Protein AF-0000000084352612 (afdb_homodimer)

Organism: NCBI:txid482461

Radius of gyration: 21.72 Å; Cα contacts (8 Å, |Δi|>4): 562; chains: 2; bounding box: 34×69×48 Å

Foldseek 3Di:
DDKDKAQPVRDDPLRVVQVVVQLCVVVCVVVVFDDDSCPPLSNQWIKIFDDDVSHTFWIKTWHCAPRPHNHIEIDSTDGHPVCPPVCVSVVRVVVNCCCCCPVVVGFKYKYWDFPVCVVVVVVVPWDFDDDWDDDSNTTITMTMHGDDGD/DDKDKAQPVRDDPLRVVQVVVQLCVVVCVVVVFDDDSCPPLSNQWIKIFDDDVSHTFWIKTWHCAPRPHNHIEIDSTDGHPVCPPVCVSVVRVVVNVCCCCPVVVGFKYKYWDFPVCVVVVVVVPWDFDDDWDDDSNTTITMTMHGHDGD

InterPro domains:
  IPR000182 GNAT domain [PF13673] (28-143)
  IPR000182 GNAT domain [PS51186] (6-148)
  IPR016181 Acyl-CoA N-acyltransferase [SSF55729] (1-146)
  IPR039143 Glucosamine 6-phosphate N-acetyltransferase-like [PTHR13355] (42-129)

Solvent-accessible surface area (backbone atoms only — not comparable to full-atom values): 16543 Å² total; per-residue (Å²): 122,48,79,45,76,37,43,47,88,69,46,50,52,69,57,48,49,51,52,52,36,50,48,42,46,48,57,19,36,70,59,64,38,52,54,72,81,68,74,71,58,59,72,70,16,34,41,36,35,29,30,61,85,92,40,70,41,32,36,32,38,37,34,50,56,65,70,88,40,81,41,21,30,54,40,76,71,47,56,35,79,92,54,56,93,70,55,54,63,60,54,51,50,51,52,51,51,44,47,42,39,69,70,65,62,42,38,44,37,36,32,80,39,47,52,90,47,46,65,64,46,35,74,77,56,32,38,75,76,50,69,79,42,74,56,95,88,35,56,27,30,36,29,39,33,73,55,79,82,129,123,48,79,47,75,38,43,46,87,68,44,51,51,67,56,49,49,51,52,52,36,50,46,42,47,48,57,21,37,72,60,64,38,53,55,73,80,69,76,71,57,59,72,70,16,35,42,37,35,30,29,61,86,92,41,70,41,32,36,32,38,37,33,50,57,65,71,89,38,82,41,21,29,56,41,76,71,49,56,35,79,93,54,56,93,69,56,54,66,59,53,50,50,51,53,51,50,44,47,42,39,70,71,66,61,41,38,43,36,38,32,79,38,47,52,90,46,47,65,64,47,35,74,77,57,32,38,77,75,49,68,79,42,74,56,96,87,36,56,27,29,35,29,40,31,73,55,79,82,130

pLDDT: mean 95.72, std 4.01, range [70.44, 98.88]

Nearest PDB structures (foldseek):
  1xeb-assembly1_A  TM=9.582E-01  e=2.747E-15  Pseudomonas aeruginosa
  1xeb-assembly8_H  TM=9.523E-01  e=3.937E-15  Pseudomonas aeruginosa
  1xeb-assembly5_E  TM=9.414E-01  e=3.626E-14  Pseudomonas aeruginosa
  5z6n-assembly1_B  TM=9.475E-01  e=2.329E-13  Escherichia coli K-12
  8gxf-assembly2_C  TM=6.808E-01  e=4.343E-06  Pseudomonas flexibilis

Secondary structure (DSSP, 8-state):
-EEEEEEGGG--HHHHHHHHHHHIIIIIIITT-------SGGGG-EEEEEEETTEEEEEEEEE-TTSSSSSEEEEEEEE-GGGTTSSHHHHHHHHHHHIIIIIS--SEEEEEEEGGGHHHHHTTT-EE-S--EEETTEEEEEEEEE----/-EEEEEEGGG--HHHHHHHHHHHIIIIIIITT-------SGGGG-EEEEEEETTEEEEEEEEE-TTSSSSSEEEEEEEE-GGGTTSSHHHHHHHHHHHIIIIIS--SEEEEEEEGGGHHHHHTTT-EE-S--EEETTEEEEEEEEE----

Sequence (300 aa):
MDWICKSFDELDTKELYTIIQTRIDVFVVEQQCPYHELDGHDYRAVHLFCKDGKKIVAYARLLPKGTVYEQASIGRVLVHKQYRGQGLARELLQKAIFQITEQWQETTIKIQGQEYLRHFYASFGFKEISDVYLDDDIPHVDMLFTTLPKMDWICKSFDELDTKELYTIIQTRIDVFVVEQQCPYHELDGHDYRAVHLFCKDGKKIVAYARLLPKGTVYEQASIGRVLVHKQYRGQGLARELLQKAIFQITEQWQETTIKIQGQEYLRHFYASFGFKEISDVYLDDDIPHVDMLFTTLPK

Structure (mmCIF, N/CA/C/O backbone):
data_AF-0000000084352612-model_v1
#
loop_
_entity.id
_entity.type
_entity.pdbx_description
1 polymer 'ElaA protein'
#
loop_
_atom_site.group_PDB
_atom_site.id
_atom_site.type_symbol
_atom_site.label_atom_id
_atom_site.label_alt_id
_atom_site.label_comp_id
_atom_site.label_asym_id
_atom_site.label_entity_id
_atom_site.label_seq_id
_atom_site.pdbx_PDB_ins_code
_atom_site.Cartn_x
_atom_site.Cartn_y
_atom_site.Cartn_z
_atom_site.occupancy
_atom_site.B_iso_or_equiv
_atom_site.auth_seq_id
_atom_site.auth_comp_id
_atom_site.auth_asym_id
_atom_site.auth_atom_id
_atom_site.pdbx_PDB_model_num
ATOM 1 N N . MET A 1 1 ? 16.453 -6.09 -19.125 1 83.5 1 MET A N 1
ATOM 2 C CA . MET A 1 1 ? 15.5 -6.352 -18.062 1 83.5 1 MET A CA 1
ATOM 3 C C . MET A 1 1 ? 16.078 -7.34 -17.047 1 83.5 1 MET A C 1
ATOM 5 O O . MET A 1 1 ? 16.781 -8.281 -17.422 1 83.5 1 MET A O 1
ATOM 9 N N . ASP A 1 2 ? 16 -6.883 -15.789 1 92.38 2 ASP A N 1
ATOM 10 C CA . ASP A 1 2 ? 16.594 -7.676 -14.711 1 92.38 2 ASP A CA 1
ATOM 11 C C . ASP A 1 2 ? 15.508 -8.375 -13.891 1 92.38 2 ASP A C 1
ATOM 13 O O . ASP A 1 2 ? 14.547 -7.738 -13.461 1 92.38 2 ASP A O 1
ATOM 17 N N . TRP A 1 3 ? 15.688 -9.711 -13.836 1 96.69 3 TRP A N 1
ATOM 18 C CA . TRP A 1 3 ? 14.789 -10.492 -12.984 1 96.69 3 TRP A CA 1
ATOM 19 C C . TRP A 1 3 ? 15.383 -10.656 -11.586 1 96.69 3 TRP A C 1
ATOM 21 O O . TRP A 1 3 ? 16.562 -10.977 -11.438 1 96.69 3 TRP A O 1
ATOM 31 N N . ILE A 1 4 ? 14.617 -10.383 -10.648 1 98.12 4 ILE A N 1
ATOM 32 C CA . ILE A 1 4 ? 15.055 -10.453 -9.258 1 98.12 4 ILE A CA 1
ATOM 33 C C . ILE A 1 4 ? 14.086 -11.328 -8.461 1 98.12 4 ILE A C 1
ATOM 35 O O . ILE A 1 4 ? 12.875 -11.273 -8.664 1 98.12 4 ILE A O 1
ATOM 39 N N . CYS A 1 5 ? 14.492 -12.133 -7.617 1 98.12 5 CYS A N 1
ATOM 40 C CA . CYS A 1 5 ? 13.742 -13 -6.711 1 98.12 5 CYS A CA 1
ATOM 41 C C . CYS A 1 5 ? 14.273 -12.891 -5.285 1 98.12 5 CYS A C 1
ATOM 43 O O . CYS A 1 5 ? 15.406 -13.297 -5.008 1 98.12 5 CYS A O 1
ATOM 45 N N . LYS A 1 6 ? 13.5 -12.305 -4.414 1 98.5 6 LYS A N 1
ATOM 46 C CA . LYS A 1 6 ? 13.961 -12.016 -3.057 1 98.5 6 LYS A CA 1
ATOM 47 C C . LYS A 1 6 ? 12.891 -12.375 -2.027 1 98.5 6 LYS A C 1
ATOM 49 O O . LYS A 1 6 ? 11.703 -12.141 -2.252 1 98.5 6 LYS A O 1
ATOM 54 N N . SER A 1 7 ? 13.359 -12.93 -0.945 1 98.38 7 SER A N 1
ATOM 55 C CA . SER A 1 7 ? 12.477 -13 0.217 1 98.38 7 SER A CA 1
ATOM 56 C C . SER A 1 7 ? 12.211 -11.609 0.79 1 98.38 7 SER A C 1
ATOM 58 O O . SER A 1 7 ? 12.883 -10.641 0.429 1 98.38 7 SER A O 1
ATOM 60 N N . PHE A 1 8 ? 11.164 -11.461 1.632 1 98.56 8 PHE A N 1
ATOM 61 C CA . PHE A 1 8 ? 10.828 -10.18 2.238 1 98.56 8 PHE A CA 1
ATOM 62 C C . PHE A 1 8 ? 12.023 -9.594 2.969 1 98.56 8 PHE A C 1
ATOM 64 O O . PHE A 1 8 ? 12.305 -8.391 2.859 1 98.56 8 PHE A O 1
ATOM 71 N N . ASP A 1 9 ? 12.781 -10.445 3.686 1 97.5 9 ASP A N 1
ATOM 72 C CA . ASP A 1 9 ? 13.898 -9.992 4.512 1 97.5 9 ASP A CA 1
ATOM 73 C C . ASP A 1 9 ? 15.055 -9.508 3.645 1 97.5 9 ASP A C 1
ATOM 75 O O . ASP A 1 9 ? 15.945 -8.805 4.129 1 97.5 9 ASP A O 1
ATOM 79 N N . GLU A 1 10 ? 15.078 -9.922 2.441 1 98.31 10 GLU A N 1
ATOM 80 C CA . GLU A 1 10 ? 16.141 -9.531 1.526 1 98.31 10 GLU A CA 1
ATOM 81 C C . GLU A 1 10 ? 15.812 -8.219 0.826 1 98.31 10 GLU A C 1
ATOM 83 O O . GLU A 1 10 ? 16.688 -7.602 0.205 1 98.31 10 GLU A O 1
ATOM 88 N N . LEU A 1 11 ? 14.578 -7.789 0.888 1 98.25 11 LEU A N 1
ATOM 89 C CA . LEU A 1 11 ? 14.18 -6.531 0.267 1 98.25 11 LEU A CA 1
ATOM 90 C C . LEU A 1 11 ? 14.672 -5.344 1.084 1 98.25 11 LEU A C 1
ATOM 92 O O . LEU A 1 11 ? 14.695 -5.398 2.316 1 98.25 11 LEU A O 1
ATOM 96 N N . ASP A 1 12 ? 15.07 -4.328 0.443 1 97.19 12 ASP A N 1
ATOM 97 C CA . ASP A 1 12 ? 15.25 -3.057 1.138 1 97.19 12 ASP A CA 1
ATOM 98 C C . ASP A 1 12 ? 13.992 -2.195 1.033 1 97.19 12 ASP A C 1
ATOM 100 O O . ASP A 1 12 ? 13.023 -2.584 0.385 1 97.19 12 ASP A O 1
ATOM 104 N N . THR A 1 13 ? 13.906 -1.089 1.678 1 97.81 13 THR A N 1
ATOM 105 C CA . THR A 1 13 ? 12.711 -0.272 1.79 1 97.81 13 THR A CA 1
ATOM 106 C C . THR A 1 13 ? 12.312 0.294 0.43 1 97.81 13 THR A C 1
ATOM 108 O O . THR A 1 13 ? 11.117 0.408 0.123 1 97.81 13 THR A O 1
ATOM 111 N N . LYS A 1 14 ? 13.266 0.645 -0.391 1 97.38 14 LYS A N 1
ATOM 112 C CA . LYS A 1 14 ? 12.945 1.198 -1.704 1 97.38 14 LYS A CA 1
ATOM 113 C C . LYS A 1 14 ? 12.336 0.138 -2.613 1 97.38 14 LYS A C 1
ATOM 115 O O . LYS A 1 14 ? 11.375 0.415 -3.338 1 97.38 14 LYS A O 1
ATOM 120 N N . GLU A 1 15 ? 12.898 -1.082 -2.594 1 97.31 15 GLU A N 1
ATOM 121 C CA . GLU A 1 15 ? 12.328 -2.193 -3.35 1 97.31 15 GLU A CA 1
ATOM 122 C C . GLU A 1 15 ? 10.906 -2.498 -2.889 1 97.31 15 GLU A C 1
ATOM 124 O O . GLU A 1 15 ? 10 -2.652 -3.713 1 97.31 15 GLU A O 1
ATOM 129 N N . LEU A 1 16 ? 10.75 -2.545 -1.599 1 98.38 16 LEU A N 1
ATOM 130 C CA . LEU A 1 16 ? 9.438 -2.826 -1.041 1 98.38 16 LEU A CA 1
ATOM 131 C C . LEU A 1 16 ? 8.438 -1.736 -1.424 1 98.38 16 LEU A C 1
ATOM 133 O O . LEU A 1 16 ? 7.316 -2.033 -1.844 1 98.38 16 LEU A O 1
ATOM 137 N N . TYR A 1 17 ? 8.859 -0.487 -1.286 1 98.5 17 TYR A N 1
ATOM 138 C CA . TYR A 1 17 ? 8.016 0.644 -1.645 1 98.5 17 TYR A CA 1
ATOM 139 C C . TYR A 1 17 ? 7.57 0.554 -3.1 1 98.5 17 TYR A C 1
ATOM 141 O O . TYR A 1 17 ? 6.387 0.71 -3.406 1 98.5 17 TYR A O 1
ATOM 149 N N . THR A 1 18 ? 8.445 0.229 -3.988 1 97.94 18 THR A N 1
ATOM 150 C CA . THR A 1 18 ? 8.141 0.192 -5.414 1 97.94 18 THR A CA 1
ATOM 151 C C . THR A 1 18 ? 7.238 -0.992 -5.746 1 97.94 18 THR A C 1
ATOM 153 O O . THR A 1 18 ? 6.344 -0.881 -6.59 1 97.94 18 THR A O 1
ATOM 156 N N . ILE A 1 19 ? 7.488 -2.08 -5.105 1 98.38 19 ILE A N 1
ATOM 157 C CA . ILE A 1 19 ? 6.645 -3.256 -5.293 1 98.38 19 ILE A CA 1
ATOM 158 C C . ILE A 1 19 ? 5.207 -2.93 -4.898 1 98.38 19 ILE A C 1
ATOM 160 O O . ILE A 1 19 ? 4.277 -3.141 -5.684 1 98.38 19 ILE A O 1
ATOM 164 N N . ILE A 1 20 ? 5.031 -2.355 -3.73 1 98.62 20 ILE A N 1
ATOM 165 C CA . ILE A 1 20 ? 3.697 -2.053 -3.225 1 98.62 20 ILE A CA 1
ATOM 166 C C . ILE A 1 20 ? 3.049 -0.978 -4.094 1 98.62 20 ILE A C 1
ATOM 168 O O . ILE A 1 20 ? 1.858 -1.06 -4.41 1 98.62 20 ILE A O 1
ATOM 172 N N . GLN A 1 21 ? 3.852 0.001 -4.477 1 98.12 21 GLN A N 1
ATOM 173 C CA . GLN A 1 21 ? 3.365 1.057 -5.359 1 98.12 21 GLN A CA 1
ATOM 174 C C . GLN A 1 21 ? 2.822 0.477 -6.664 1 98.12 21 GLN A C 1
ATOM 176 O O . GLN A 1 21 ? 1.725 0.834 -7.098 1 98.12 21 GLN A O 1
ATOM 181 N N . THR A 1 22 ? 3.539 -0.435 -7.27 1 98.06 22 THR A N 1
ATOM 182 C CA . THR A 1 22 ? 3.145 -1.055 -8.531 1 98.06 22 THR A CA 1
ATOM 183 C C . THR A 1 22 ? 1.873 -1.879 -8.352 1 98.06 22 THR A C 1
ATOM 185 O O . THR A 1 22 ? 0.976 -1.836 -9.195 1 98.06 22 THR A O 1
ATOM 188 N N . ARG A 1 23 ? 1.786 -2.59 -7.277 1 98.25 23 ARG A N 1
ATOM 189 C CA . ARG A 1 23 ? 0.598 -3.389 -6.984 1 98.25 23 ARG A CA 1
ATOM 190 C C . ARG A 1 23 ? -0.63 -2.5 -6.816 1 98.25 23 ARG A C 1
ATOM 192 O O . ARG A 1 23 ? -1.691 -2.787 -7.375 1 98.25 23 ARG A O 1
ATOM 199 N N . ILE A 1 24 ? -0.489 -1.409 -6.082 1 97.94 24 ILE A N 1
ATOM 200 C CA . ILE A 1 24 ? -1.59 -0.472 -5.887 1 97.94 24 ILE A CA 1
ATOM 201 C C . ILE A 1 24 ? -2.02 0.109 -7.23 1 97.94 24 ILE A C 1
ATOM 203 O O . ILE A 1 24 ? -3.215 0.195 -7.523 1 97.94 24 ILE A O 1
ATOM 207 N N . ASP A 1 25 ? -1.082 0.487 -8.023 1 97.12 25 ASP A N 1
ATOM 208 C CA . ASP A 1 25 ? -1.374 1.101 -9.32 1 97.12 25 ASP A CA 1
ATOM 209 C C . ASP A 1 25 ? -2.186 0.156 -10.203 1 97.12 25 ASP A C 1
ATOM 211 O O . ASP A 1 25 ? -3.078 0.594 -10.93 1 97.12 25 ASP A O 1
ATOM 215 N N . VAL A 1 26 ? -1.957 -1.104 -10.125 1 96.25 26 VAL A N 1
ATOM 216 C CA . VAL A 1 26 ? -2.592 -2.068 -11.016 1 96.25 26 VAL A CA 1
ATOM 217 C C . VAL A 1 26 ? -3.873 -2.6 -10.375 1 96.25 26 VAL A C 1
ATOM 219 O O . VAL A 1 26 ? -4.957 -2.484 -10.953 1 96.25 26 VAL A O 1
ATOM 222 N N . PHE A 1 27 ? -3.824 -3.102 -9.148 1 95.06 27 PHE A N 1
ATOM 223 C CA . PHE A 1 27 ? -4.93 -3.855 -8.57 1 95.06 27 PHE A CA 1
ATOM 224 C C . PHE A 1 27 ? -5.961 -2.92 -7.953 1 95.06 27 PHE A C 1
ATOM 226 O O . PHE A 1 27 ? -7.148 -3.246 -7.895 1 95.06 27 PHE A O 1
ATOM 233 N N . VAL A 1 28 ? -5.508 -1.735 -7.488 1 95.81 28 VAL A N 1
ATOM 234 C CA . VAL A 1 28 ? -6.422 -0.816 -6.816 1 95.81 28 VAL A CA 1
ATOM 235 C C . VAL A 1 28 ? -6.895 0.251 -7.801 1 95.81 28 VAL A C 1
ATOM 237 O O . VAL A 1 28 ? -8.102 0.394 -8.039 1 95.81 28 VAL A O 1
ATOM 240 N N . VAL A 1 29 ? -5.953 0.92 -8.469 1 96.06 29 VAL A N 1
ATOM 241 C CA . VAL A 1 29 ? -6.297 2.1 -9.258 1 96.06 29 VAL A CA 1
ATOM 242 C C . VAL A 1 29 ? -6.812 1.674 -10.625 1 96.06 29 VAL A C 1
ATOM 244 O O . VAL A 1 29 ? -7.938 2.01 -11.008 1 96.06 29 VAL A O 1
ATOM 247 N N . GLU A 1 30 ? -6.004 0.916 -11.344 1 95 30 GLU A N 1
ATOM 248 C CA . GLU A 1 30 ? -6.398 0.493 -12.688 1 95 30 GLU A CA 1
ATOM 249 C C . GLU A 1 30 ? -7.68 -0.333 -12.656 1 95 30 GLU A C 1
ATOM 251 O O . GLU A 1 30 ? -8.547 -0.176 -13.516 1 95 30 GLU A O 1
ATOM 256 N N . GLN A 1 31 ? -7.859 -1.19 -11.656 1 91.19 31 GLN A N 1
ATOM 257 C CA . GLN A 1 31 ? -9 -2.098 -11.594 1 91.19 31 GLN A CA 1
ATOM 258 C C . GLN A 1 31 ? -10.148 -1.481 -10.789 1 91.19 31 GLN A C 1
ATOM 260 O O . GLN A 1 31 ? -11.227 -2.072 -10.688 1 91.19 31 GLN A O 1
ATOM 265 N N . GLN A 1 32 ? -9.898 -0.238 -10.227 1 92.25 32 GLN A N 1
ATOM 266 C CA . GLN A 1 32 ? -10.906 0.473 -9.453 1 92.25 32 GLN A CA 1
ATOM 267 C C . GLN A 1 32 ? -11.492 -0.419 -8.359 1 92.25 32 GLN A C 1
ATOM 269 O O . GLN A 1 32 ? -12.711 -0.532 -8.234 1 92.25 32 GLN A O 1
ATOM 274 N N . CYS A 1 33 ? -10.633 -1.039 -7.613 1 93.31 33 CYS A N 1
ATOM 275 C CA . CYS A 1 33 ? -11.016 -2.021 -6.605 1 93.31 33 CYS A CA 1
ATOM 276 C C . CYS A 1 33 ? -10.352 -1.719 -5.27 1 93.31 33 CYS A C 1
ATOM 278 O O . CYS A 1 33 ? -9.227 -2.143 -5.02 1 93.31 33 CYS A O 1
ATOM 280 N N . PRO A 1 34 ? -11.039 -0.97 -4.371 1 94.44 34 PRO A N 1
ATOM 281 C CA . PRO A 1 34 ? -10.484 -0.735 -3.037 1 94.44 34 PRO A CA 1
ATOM 282 C C . PRO A 1 34 ? -10.547 -1.974 -2.146 1 94.44 34 PRO A C 1
ATOM 284 O O . PRO A 1 34 ? -11.633 -2.412 -1.767 1 94.44 34 PRO A O 1
ATOM 287 N N . TYR A 1 35 ? -9.484 -2.58 -1.823 1 94.56 35 TYR A N 1
ATOM 288 C CA . TYR A 1 35 ? -9.398 -3.76 -0.971 1 94.56 35 TYR A CA 1
ATOM 289 C C . TYR A 1 35 ? -8.102 -3.76 -0.168 1 94.56 35 TYR A C 1
ATOM 291 O O . TYR A 1 35 ? -7.199 -2.963 -0.433 1 94.56 35 TYR A O 1
ATOM 299 N N . HIS A 1 36 ? -8.008 -4.562 0.793 1 96.56 36 HIS A N 1
ATOM 300 C CA . HIS A 1 36 ? -6.828 -4.664 1.647 1 96.56 36 HIS A CA 1
ATOM 301 C C . HIS A 1 36 ? -5.664 -5.312 0.906 1 96.56 36 HIS A C 1
ATOM 303 O O . HIS A 1 36 ? -5.363 -6.488 1.124 1 96.56 36 HIS A O 1
ATOM 309 N N . GLU A 1 37 ? -5.023 -4.5 0.139 1 97.19 37 GLU A N 1
ATOM 310 C CA . GLU A 1 37 ? -3.967 -5.004 -0.733 1 97.19 37 GLU A CA 1
ATOM 311 C C . GLU A 1 37 ? -2.84 -5.645 0.075 1 97.19 37 GLU A C 1
ATOM 313 O O . GLU A 1 37 ? -2.24 -6.629 -0.357 1 97.19 37 GLU A O 1
ATOM 318 N N . LEU A 1 38 ? -2.451 -5.055 1.196 1 98 38 LEU A N 1
ATOM 319 C CA . LEU A 1 38 ? -1.44 -5.645 2.068 1 98 38 LEU A CA 1
ATOM 320 C C . LEU A 1 38 ? -2.086 -6.535 3.121 1 98 38 LEU A C 1
ATOM 322 O O . LEU A 1 38 ? -2.551 -6.051 4.152 1 98 38 LEU A O 1
ATOM 326 N N . ASP A 1 39 ? -2.004 -7.824 2.869 1 97.12 39 ASP A N 1
ATOM 327 C CA . ASP A 1 39 ? -2.764 -8.812 3.633 1 97.12 39 ASP A CA 1
ATOM 328 C C . ASP A 1 39 ? -1.894 -9.461 4.707 1 97.12 39 ASP A C 1
ATOM 330 O O . ASP A 1 39 ? -2.348 -10.359 5.418 1 97.12 39 ASP A O 1
ATOM 334 N N . GLY A 1 40 ? -0.7 -9.109 4.812 1 97.19 40 GLY A N 1
ATOM 335 C CA . GLY A 1 40 ? 0.18 -9.633 5.844 1 97.19 40 GLY A CA 1
ATOM 336 C C . GLY A 1 40 ? 0.949 -10.859 5.402 1 97.19 40 GLY A C 1
ATOM 337 O O . GLY A 1 40 ? 1.821 -11.352 6.125 1 97.19 40 GLY A O 1
ATOM 338 N N . HIS A 1 41 ? 0.695 -11.359 4.191 1 98.06 41 HIS A N 1
ATOM 339 C CA . HIS A 1 41 ? 1.345 -12.586 3.744 1 98.06 41 HIS A CA 1
ATOM 340 C C . HIS A 1 41 ? 2.682 -12.289 3.072 1 98.06 41 HIS A C 1
ATOM 342 O O . HIS A 1 41 ? 3.475 -13.195 2.828 1 98.06 41 HIS A O 1
ATOM 348 N N . ASP A 1 42 ? 2.949 -11.031 2.834 1 98.56 42 ASP A N 1
ATOM 349 C CA . ASP A 1 42 ? 4.188 -10.648 2.156 1 98.56 42 ASP A CA 1
ATOM 350 C C . ASP A 1 42 ? 5.406 -11.062 2.977 1 98.56 42 ASP A C 1
ATOM 352 O O . ASP A 1 42 ? 6.473 -11.328 2.42 1 98.56 42 ASP A O 1
ATOM 356 N N . TYR A 1 43 ? 5.215 -11.125 4.312 1 98.19 43 TYR A N 1
ATOM 357 C CA . TYR A 1 43 ? 6.328 -11.438 5.199 1 98.19 43 TYR A CA 1
ATOM 358 C C . TYR A 1 43 ? 6.875 -12.836 4.922 1 98.19 43 TYR A C 1
ATOM 360 O O . TYR A 1 43 ? 8.062 -13.094 5.137 1 98.19 43 TYR A O 1
ATOM 368 N N . ARG A 1 44 ? 6.07 -13.734 4.449 1 98.06 44 ARG A N 1
ATOM 369 C CA . ARG A 1 44 ? 6.469 -15.117 4.223 1 98.06 44 ARG A CA 1
ATOM 370 C C . ARG A 1 44 ? 6.656 -15.398 2.738 1 98.06 44 ARG A C 1
ATOM 372 O O . ARG A 1 44 ? 7.055 -16.5 2.354 1 98.06 44 ARG A O 1
ATOM 379 N N . ALA A 1 45 ? 6.406 -14.398 1.971 1 98.62 45 ALA A N 1
ATOM 380 C CA . ALA A 1 45 ? 6.398 -14.602 0.524 1 98.62 45 ALA A CA 1
ATOM 381 C C . ALA A 1 45 ? 7.797 -14.43 -0.06 1 98.62 45 ALA A C 1
ATOM 383 O O . ALA A 1 45 ? 8.672 -13.82 0.568 1 98.62 45 ALA A O 1
ATOM 384 N N . VAL A 1 46 ? 8 -15 -1.163 1 98.75 46 VAL A N 1
ATOM 385 C CA . VAL A 1 46 ? 9.086 -14.648 -2.072 1 98.75 46 VAL A CA 1
ATOM 386 C C . VAL A 1 46 ? 8.562 -13.719 -3.166 1 98.75 46 VAL A C 1
ATOM 388 O O . VAL A 1 46 ? 7.492 -13.961 -3.736 1 98.75 46 VAL A O 1
ATOM 391 N N . HIS A 1 47 ? 9.242 -12.664 -3.41 1 98.88 47 HIS A N 1
ATOM 392 C CA . HIS A 1 47 ? 8.859 -11.641 -4.375 1 98.88 47 HIS A CA 1
ATOM 393 C C . HIS A 1 47 ? 9.688 -11.742 -5.652 1 98.88 47 HIS A C 1
ATOM 395 O O . HIS A 1 47 ? 10.906 -11.586 -5.621 1 98.88 47 HIS A O 1
ATOM 401 N N . LEU A 1 48 ? 9.023 -12.094 -6.727 1 98.88 48 LEU A N 1
ATOM 402 C CA . LEU A 1 48 ? 9.625 -12.203 -8.055 1 98.88 48 LEU A CA 1
ATOM 403 C C . LEU A 1 48 ? 9.234 -11.016 -8.922 1 98.88 48 LEU A C 1
ATOM 405 O O . LEU A 1 48 ? 8.047 -10.766 -9.141 1 98.88 48 LEU A O 1
ATOM 409 N N . PHE A 1 49 ? 10.242 -10.242 -9.367 1 98.69 49 PHE A N 1
ATOM 410 C CA . PHE A 1 49 ? 9.875 -9.07 -10.156 1 98.69 49 PHE A CA 1
ATOM 411 C C . PHE A 1 49 ? 10.953 -8.758 -11.195 1 98.69 49 PHE A C 1
ATOM 413 O O . PHE A 1 49 ? 12.086 -9.234 -11.078 1 98.69 49 PHE A O 1
ATOM 420 N N . CYS A 1 50 ? 10.516 -8.148 -12.234 1 98.31 50 CYS A N 1
ATOM 421 C CA . CYS A 1 50 ? 11.359 -7.676 -13.32 1 98.31 50 CYS A CA 1
ATOM 422 C C . CYS A 1 50 ? 11.422 -6.152 -13.344 1 98.31 50 CYS A C 1
ATOM 424 O O . CYS A 1 50 ? 10.391 -5.488 -13.219 1 98.31 50 CYS A O 1
ATOM 426 N N . LYS A 1 51 ? 12.648 -5.59 -13.484 1 97.06 51 LYS A N 1
ATOM 427 C CA . LYS A 1 51 ? 12.828 -4.141 -13.484 1 97.06 51 LYS A CA 1
ATOM 428 C C . LYS A 1 51 ? 13.312 -3.645 -14.836 1 97.06 51 LYS A C 1
ATOM 430 O O . LYS A 1 51 ? 14.078 -4.332 -15.516 1 97.06 51 LYS A O 1
ATOM 435 N N . ASP A 1 52 ? 12.797 -2.605 -15.227 1 95.44 52 ASP A N 1
ATOM 436 C CA . ASP A 1 52 ? 13.359 -1.753 -16.266 1 95.44 52 ASP A CA 1
ATOM 437 C C . ASP A 1 52 ? 13.805 -0.407 -15.695 1 95.44 52 ASP A C 1
ATOM 439 O O . ASP A 1 52 ? 12.992 0.515 -15.57 1 95.44 52 ASP A O 1
ATOM 443 N N . GLY A 1 53 ? 15.133 -0.275 -15.367 1 91.19 53 GLY A N 1
ATOM 444 C CA . GLY A 1 53 ? 15.586 0.848 -14.562 1 91.19 53 GLY A CA 1
ATOM 445 C C . GLY A 1 53 ? 15.047 0.821 -13.141 1 91.19 53 GLY A C 1
ATOM 446 O O . GLY A 1 53 ? 15.258 -0.148 -12.414 1 91.19 53 GLY A O 1
ATOM 447 N N . LYS A 1 54 ? 14.359 1.87 -12.758 1 88.19 54 LYS A N 1
ATOM 448 C CA . LYS A 1 54 ? 13.82 1.968 -11.406 1 88.19 54 LYS A CA 1
ATOM 449 C C . LYS A 1 54 ? 12.375 1.468 -11.352 1 88.19 54 LYS A C 1
ATOM 451 O O . LYS A 1 54 ? 11.789 1.365 -10.273 1 88.19 54 LYS A O 1
ATOM 456 N N . LYS A 1 55 ? 11.898 1.071 -12.492 1 92.94 55 LYS A N 1
ATOM 457 C CA . LYS A 1 55 ? 10.484 0.709 -12.578 1 92.94 55 LYS A CA 1
ATOM 458 C C . LYS A 1 55 ? 10.297 -0.804 -12.523 1 92.94 55 LYS A C 1
ATOM 460 O O . LYS A 1 55 ? 11.031 -1.549 -13.188 1 92.94 55 LYS A O 1
ATOM 465 N N . ILE A 1 56 ? 9.453 -1.229 -11.766 1 97.19 56 ILE A N 1
ATOM 466 C CA . ILE A 1 56 ? 9.023 -2.625 -11.797 1 97.19 56 ILE A CA 1
ATOM 467 C C . ILE A 1 56 ? 8 -2.824 -12.914 1 97.19 56 ILE A C 1
ATOM 469 O O . ILE A 1 56 ? 6.957 -2.174 -12.93 1 97.19 56 ILE A O 1
ATOM 473 N N . VAL A 1 57 ? 8.289 -3.734 -13.812 1 97.69 57 VAL A N 1
ATOM 474 C CA . VAL A 1 57 ? 7.461 -3.867 -15.008 1 97.69 57 VAL A CA 1
ATOM 475 C C . VAL A 1 57 ? 6.645 -5.156 -14.93 1 97.69 57 VAL A C 1
ATOM 477 O O . VAL A 1 57 ? 5.633 -5.301 -15.625 1 97.69 57 VAL A O 1
ATOM 480 N N . ALA A 1 58 ? 7.047 -6.086 -14.156 1 98.5 58 ALA A N 1
ATOM 481 C CA . ALA A 1 58 ? 6.316 -7.32 -13.875 1 98.5 58 ALA A CA 1
ATOM 482 C C . ALA A 1 58 ? 6.57 -7.797 -12.453 1 98.5 58 ALA A C 1
ATOM 484 O O . ALA A 1 58 ? 7.641 -7.551 -11.883 1 98.5 58 ALA A O 1
ATOM 485 N N . TYR A 1 59 ? 5.637 -8.469 -11.891 1 98.75 59 TYR A N 1
ATOM 486 C CA . TYR A 1 59 ? 5.742 -8.891 -10.5 1 98.75 59 TYR A CA 1
ATOM 487 C C . TYR A 1 59 ? 4.828 -10.078 -10.219 1 98.75 59 TYR A C 1
ATOM 489 O O . TYR A 1 59 ? 3.744 -10.188 -10.797 1 98.75 59 TYR A O 1
ATOM 497 N N . ALA A 1 60 ? 5.234 -10.945 -9.336 1 98.75 60 ALA A N 1
ATOM 498 C CA . ALA A 1 60 ? 4.41 -12 -8.742 1 98.75 60 ALA A CA 1
ATOM 499 C C . ALA A 1 60 ? 4.832 -12.273 -7.301 1 98.75 60 ALA A C 1
ATOM 501 O O . ALA A 1 60 ? 6.02 -12.211 -6.973 1 98.75 60 ALA A O 1
ATOM 502 N N . ARG A 1 61 ? 3.898 -12.547 -6.504 1 98.81 61 ARG A N 1
ATOM 503 C CA . ARG A 1 61 ? 4.145 -12.969 -5.129 1 98.81 61 ARG A CA 1
ATOM 504 C C . ARG A 1 61 ? 4.066 -14.484 -5.004 1 98.81 61 ARG A C 1
ATOM 506 O O . ARG A 1 61 ? 3.041 -15.086 -5.328 1 98.81 61 ARG A O 1
ATOM 513 N N . LEU A 1 62 ? 5.137 -15.141 -4.648 1 98.88 62 LEU A N 1
ATOM 514 C CA . LEU A 1 62 ? 5.188 -16.578 -4.445 1 98.88 62 LEU A CA 1
ATOM 515 C C . LEU A 1 62 ? 5.039 -16.922 -2.967 1 98.88 62 LEU A C 1
ATOM 517 O O . LEU A 1 62 ? 5.801 -16.438 -2.131 1 98.88 62 LEU A O 1
ATOM 521 N N . LEU A 1 63 ? 4.086 -17.766 -2.645 1 98.75 63 LEU A N 1
ATOM 522 C CA . LEU A 1 63 ? 3.775 -18.078 -1.257 1 98.75 63 LEU A CA 1
ATOM 523 C C . LEU A 1 63 ? 4.027 -19.562 -0.974 1 98.75 63 LEU A C 1
ATOM 525 O O . LEU A 1 63 ? 3.445 -20.438 -1.627 1 98.75 63 LEU A O 1
ATOM 529 N N . PRO A 1 64 ? 4.863 -19.859 0.009 1 98.31 64 PRO A N 1
ATOM 530 C CA . PRO A 1 64 ? 5.078 -21.25 0.394 1 98.31 64 PRO A CA 1
ATOM 531 C C . PRO A 1 64 ? 3.797 -21.938 0.856 1 98.31 64 PRO A C 1
ATOM 533 O O . PRO A 1 64 ? 2.84 -21.266 1.254 1 98.31 64 PRO A O 1
ATOM 536 N N . LYS A 1 65 ? 3.869 -23.266 0.767 1 97.56 65 LYS A N 1
ATOM 537 C CA . LYS A 1 65 ? 2.758 -24.062 1.274 1 97.56 65 LYS A CA 1
ATOM 538 C C . LYS A 1 65 ? 2.43 -23.703 2.719 1 97.56 65 LYS A C 1
ATOM 540 O O . LYS A 1 65 ? 3.33 -23.422 3.514 1 97.56 65 LYS A O 1
ATOM 545 N N . GLY A 1 66 ? 1.136 -23.656 3.031 1 96.81 66 GLY A N 1
ATOM 546 C CA . GLY A 1 66 ? 0.703 -23.406 4.395 1 96.81 66 GLY A CA 1
ATOM 547 C C . GLY A 1 66 ? 0.598 -21.922 4.719 1 96.81 66 GLY A C 1
ATOM 548 O O . GLY A 1 66 ? 0.236 -21.547 5.836 1 96.81 66 GLY A O 1
ATOM 549 N N . THR A 1 67 ? 0.882 -21.016 3.773 1 96.94 67 THR A N 1
ATOM 550 C CA . THR A 1 67 ? 0.78 -19.578 4.012 1 96.94 67 THR A CA 1
ATOM 551 C C . THR A 1 67 ? -0.652 -19.094 3.803 1 96.94 67 THR A C 1
ATOM 553 O O . THR A 1 67 ? -1.276 -18.578 4.723 1 96.94 67 THR A O 1
ATOM 556 N N . VAL A 1 68 ? -1.122 -19.344 2.58 1 96.44 68 VAL A N 1
ATOM 557 C CA . VAL A 1 68 ? -2.494 -18.969 2.254 1 96.44 68 VAL A CA 1
ATOM 558 C C . VAL A 1 68 ? -3.338 -20.219 2.043 1 96.44 68 VAL A C 1
ATOM 560 O O . VAL A 1 68 ? -4.488 -20.281 2.484 1 96.44 68 VAL A O 1
ATOM 563 N N . TYR A 1 69 ? -2.74 -21.156 1.379 1 96.75 69 TYR A N 1
ATOM 564 C CA . TYR A 1 69 ? -3.355 -22.469 1.135 1 96.75 69 TYR A CA 1
ATOM 565 C C . TYR A 1 69 ? -2.463 -23.594 1.636 1 96.75 69 TYR A C 1
ATOM 567 O O . TYR A 1 69 ? -1.317 -23.359 2.031 1 96.75 69 TYR A O 1
ATOM 575 N N . GLU A 1 70 ? -3.088 -24.797 1.639 1 96.94 70 GLU A N 1
ATOM 576 C CA . GLU A 1 70 ? -2.248 -25.953 1.894 1 96.94 70 GLU A CA 1
ATOM 577 C C . GLU A 1 70 ? -1.141 -26.078 0.851 1 96.94 70 GLU A C 1
ATOM 579 O O . GLU A 1 70 ? -0.027 -26.5 1.167 1 96.94 70 GLU A O 1
ATOM 584 N N . GLN A 1 71 ? -1.406 -25.672 -0.341 1 97.81 71 GLN A N 1
ATOM 585 C CA . GLN A 1 71 ? -0.456 -25.688 -1.447 1 97.81 71 GLN A CA 1
ATOM 586 C C . GLN A 1 71 ? 0.343 -24.391 -1.509 1 97.81 71 GLN A C 1
ATOM 588 O O . GLN A 1 71 ? -0.098 -23.359 -0.995 1 97.81 71 GLN A O 1
ATOM 593 N N . ALA A 1 72 ? 1.533 -24.469 -2.121 1 98.44 72 ALA A N 1
ATOM 594 C CA . ALA A 1 72 ? 2.168 -23.234 -2.555 1 98.44 72 ALA A CA 1
ATOM 595 C C . ALA A 1 72 ? 1.267 -22.453 -3.516 1 98.44 72 ALA A C 1
ATOM 597 O O . ALA A 1 72 ? 0.369 -23.031 -4.133 1 98.44 72 ALA A O 1
ATOM 598 N N . SER A 1 73 ? 1.477 -21.203 -3.557 1 98.56 73 SER A N 1
ATOM 599 C CA . SER A 1 73 ? 0.585 -20.422 -4.414 1 98.56 73 SER A CA 1
ATOM 600 C C . SER A 1 73 ? 1.317 -19.25 -5.051 1 98.56 73 SER A C 1
ATOM 602 O O . SER A 1 73 ? 2.395 -18.859 -4.594 1 98.56 73 SER A O 1
ATOM 604 N N . ILE A 1 74 ? 0.845 -18.828 -6.133 1 98.31 74 ILE A N 1
ATOM 605 C CA . ILE A 1 74 ? 1.275 -17.625 -6.84 1 98.31 74 ILE A CA 1
ATOM 606 C C . ILE A 1 74 ? 0.142 -16.609 -6.855 1 98.31 74 ILE A C 1
ATOM 608 O O . ILE A 1 74 ? -1.006 -16.938 -7.152 1 98.31 74 ILE A O 1
ATOM 612 N N . GLY A 1 75 ? 0.445 -15.414 -6.445 1 96.94 75 GLY A N 1
ATOM 613 C CA . GLY A 1 75 ? -0.542 -14.344 -6.457 1 96.94 75 GLY A CA 1
ATOM 614 C C . GLY A 1 75 ? 0.036 -13 -6.859 1 96.94 75 GLY A C 1
ATOM 615 O O . GLY A 1 75 ? 1.24 -12.883 -7.098 1 96.94 75 GLY A O 1
ATOM 616 N N . ARG A 1 76 ? -0.891 -12.047 -7.035 1 97.25 76 ARG A N 1
ATOM 617 C CA . ARG A 1 76 ? -0.537 -10.672 -7.363 1 97.25 76 ARG A CA 1
ATOM 618 C C . ARG A 1 76 ? 0.296 -10.609 -8.641 1 97.25 76 ARG A C 1
ATOM 620 O O . ARG A 1 76 ? 1.312 -9.914 -8.695 1 97.25 76 ARG A O 1
ATOM 627 N N . VAL A 1 77 ? -0.064 -11.445 -9.539 1 97.19 77 VAL A N 1
ATOM 628 C CA . VAL A 1 77 ? 0.609 -11.469 -10.836 1 97.19 77 VAL A CA 1
ATOM 629 C C . VAL A 1 77 ? 0.224 -10.234 -11.641 1 97.19 77 VAL A C 1
ATOM 631 O O . VAL A 1 77 ? -0.958 -10 -11.906 1 97.19 77 VAL A O 1
ATOM 634 N N . LEU A 1 78 ? 1.255 -9.445 -12.008 1 97.25 78 LEU A N 1
ATOM 635 C CA . LEU A 1 78 ? 0.931 -8.242 -12.766 1 97.25 78 LEU A CA 1
ATOM 636 C C . LEU A 1 78 ? 2.049 -7.902 -13.75 1 97.25 78 LEU A C 1
ATOM 638 O O . LEU A 1 78 ? 3.197 -8.297 -13.547 1 97.25 78 LEU A O 1
ATOM 642 N N . VAL A 1 79 ? 1.67 -7.309 -14.828 1 97.19 79 VAL A N 1
ATOM 643 C CA . VAL A 1 79 ? 2.562 -6.625 -15.766 1 97.19 79 VAL A CA 1
ATOM 644 C C . VAL A 1 79 ? 2.127 -5.172 -15.93 1 97.19 79 VAL A C 1
ATOM 646 O O . VAL A 1 79 ? 0.939 -4.891 -16.094 1 97.19 79 VAL A O 1
ATOM 649 N N . HIS A 1 80 ? 3.078 -4.293 -15.727 1 95.69 80 HIS A N 1
ATOM 650 C CA . HIS A 1 80 ? 2.785 -2.879 -15.914 1 95.69 80 HIS A CA 1
ATOM 651 C C . HIS A 1 80 ? 2.119 -2.629 -17.266 1 95.69 80 HIS A C 1
ATOM 653 O O . HIS A 1 80 ? 2.512 -3.221 -18.266 1 95.69 80 HIS A O 1
ATOM 659 N N . LYS A 1 81 ? 1.199 -1.718 -17.297 1 93.94 81 LYS A N 1
ATOM 660 C CA . LYS A 1 81 ? 0.341 -1.46 -18.453 1 93.94 81 LYS A CA 1
ATOM 661 C C . LYS A 1 81 ? 1.169 -1.204 -19.703 1 93.94 81 LYS A C 1
ATOM 663 O O . LYS A 1 81 ? 0.9 -1.782 -20.75 1 93.94 81 LYS A O 1
ATOM 668 N N . GLN A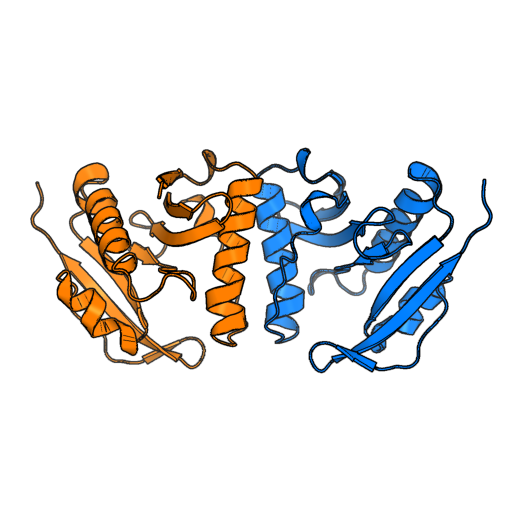 1 82 ? 2.205 -0.465 -19.594 1 93.75 82 GLN A N 1
ATOM 669 C CA . GLN A 1 82 ? 3.021 -0.047 -20.734 1 93.75 82 GLN A CA 1
ATOM 670 C C . GLN A 1 82 ? 3.85 -1.209 -21.266 1 93.75 82 GLN A C 1
ATOM 672 O O . GLN A 1 82 ? 4.422 -1.118 -22.359 1 93.75 82 GLN A O 1
ATOM 677 N N . TYR A 1 83 ? 3.934 -2.309 -20.547 1 95.69 83 TYR A N 1
ATOM 678 C CA . TYR A 1 83 ? 4.816 -3.406 -20.922 1 95.69 83 TYR A CA 1
ATOM 679 C C . TYR A 1 83 ? 4.016 -4.668 -21.234 1 95.69 83 TYR A C 1
ATOM 681 O O . TYR A 1 83 ? 4.586 -5.75 -21.375 1 95.69 83 TYR A O 1
ATOM 689 N N . ARG A 1 84 ? 2.738 -4.484 -21.312 1 95.31 84 ARG A N 1
ATOM 690 C CA . ARG A 1 84 ? 1.883 -5.633 -21.594 1 95.31 84 ARG A CA 1
ATOM 691 C C . ARG A 1 84 ? 1.93 -6.004 -23.062 1 95.31 84 ARG A C 1
ATOM 693 O O . ARG A 1 84 ? 2.256 -5.168 -23.906 1 95.31 84 ARG A O 1
ATOM 700 N N . GLY A 1 85 ? 1.735 -7.312 -23.344 1 93.62 85 GLY A N 1
ATOM 701 C CA . GLY A 1 85 ? 1.735 -7.785 -24.719 1 93.62 85 GLY A CA 1
ATOM 702 C C . GLY A 1 85 ? 3.125 -8.094 -25.234 1 93.62 85 GLY A C 1
ATOM 703 O O . GLY A 1 85 ? 3.316 -8.242 -26.453 1 93.62 85 GLY A O 1
ATOM 704 N N . GLN A 1 86 ? 4.109 -8.18 -24.375 1 94.25 86 GLN A N 1
ATOM 705 C CA . GLN A 1 86 ? 5.492 -8.391 -24.781 1 94.25 86 GLN A CA 1
ATOM 706 C C . GLN A 1 86 ? 6.012 -9.742 -24.297 1 94.25 86 GLN A C 1
ATOM 708 O O . GLN A 1 86 ? 7.207 -10.023 -24.406 1 94.25 86 GLN A O 1
ATOM 713 N N . GLY A 1 87 ? 5.133 -10.484 -23.719 1 95 87 GLY A N 1
ATOM 714 C CA . GLY A 1 87 ? 5.523 -11.82 -23.312 1 95 87 GLY A CA 1
ATOM 715 C C . GLY A 1 87 ? 6.043 -11.867 -21.875 1 95 87 GLY A C 1
ATOM 716 O O . GLY A 1 87 ? 6.441 -12.93 -21.391 1 95 87 GLY A O 1
ATOM 717 N N . LEU A 1 88 ? 6.039 -10.805 -21.156 1 96.62 88 LEU A N 1
ATOM 718 C CA . LEU A 1 88 ? 6.605 -10.719 -19.812 1 96.62 88 LEU A CA 1
ATOM 719 C C . LEU A 1 88 ? 5.809 -11.57 -18.828 1 96.62 88 LEU A C 1
ATOM 721 O O . LEU A 1 88 ? 6.383 -12.172 -17.906 1 96.62 88 LEU A O 1
ATOM 725 N N . ALA A 1 89 ? 4.531 -11.594 -19.062 1 96.69 89 ALA A N 1
ATOM 726 C CA . ALA A 1 89 ? 3.689 -12.398 -18.172 1 96.69 89 ALA A CA 1
ATOM 727 C C . ALA A 1 89 ? 4.051 -13.875 -18.266 1 96.69 89 ALA A C 1
ATOM 729 O O . ALA A 1 89 ? 4.102 -14.57 -17.25 1 96.69 89 ALA A O 1
ATOM 730 N N . ARG A 1 90 ? 4.234 -14.328 -19.422 1 97 90 ARG A N 1
ATOM 731 C CA . ARG A 1 90 ? 4.609 -15.719 -19.625 1 97 90 ARG A CA 1
ATOM 732 C C . ARG A 1 90 ? 5.945 -16.031 -18.969 1 97 90 ARG A C 1
ATOM 734 O O . ARG A 1 90 ? 6.078 -17.047 -18.266 1 97 90 ARG A O 1
ATOM 741 N N . GLU A 1 91 ? 6.898 -15.141 -19.203 1 97.75 91 GLU A N 1
ATOM 742 C CA . GLU A 1 91 ? 8.211 -15.32 -18.578 1 97.75 91 GLU A CA 1
ATOM 743 C C . GLU A 1 91 ? 8.102 -15.305 -17.062 1 97.75 91 GLU A C 1
ATOM 745 O O . GLU A 1 91 ? 8.727 -16.125 -16.375 1 97.75 91 GLU A O 1
ATOM 750 N N . LEU A 1 92 ? 7.348 -14.414 -16.547 1 98.25 92 LEU A N 1
ATOM 751 C CA . LEU A 1 92 ? 7.105 -14.273 -15.117 1 98.25 92 LEU A CA 1
ATOM 752 C C . LEU A 1 92 ? 6.562 -15.57 -14.531 1 98.25 92 LEU A C 1
ATOM 754 O O . LEU A 1 92 ? 7.098 -16.078 -13.539 1 98.25 92 LEU A O 1
ATOM 758 N N . LEU A 1 93 ? 5.523 -16.156 -15.148 1 97.94 93 LEU A N 1
ATOM 759 C CA . LEU A 1 93 ? 4.883 -17.359 -14.617 1 97.94 93 LEU A CA 1
ATOM 760 C C . LEU A 1 93 ? 5.809 -18.562 -14.734 1 97.94 93 LEU A C 1
ATOM 762 O O . LEU A 1 93 ? 5.828 -19.422 -13.844 1 97.94 93 LEU A O 1
ATOM 766 N N . GLN A 1 94 ? 6.523 -18.594 -15.82 1 97.94 94 GLN A N 1
ATOM 767 C CA . GLN A 1 94 ? 7.496 -19.672 -15.969 1 97.94 94 GLN A CA 1
ATOM 768 C C . GLN A 1 94 ? 8.523 -19.656 -14.844 1 97.94 94 GLN A C 1
ATOM 770 O O . GLN A 1 94 ? 8.82 -20.703 -14.25 1 97.94 94 GLN A O 1
ATOM 775 N N . LYS A 1 95 ? 9.047 -18.516 -14.57 1 98.31 95 LYS A N 1
ATOM 776 C CA . LYS A 1 95 ? 10.031 -18.375 -13.5 1 98.31 95 LYS A CA 1
ATOM 777 C C . LYS A 1 95 ? 9.414 -18.688 -12.141 1 98.31 95 LYS A C 1
ATOM 779 O O . LYS A 1 95 ? 10.062 -19.281 -11.273 1 98.31 95 LYS A O 1
ATOM 784 N N . ALA A 1 96 ? 8.203 -18.25 -11.945 1 98.62 96 ALA A N 1
ATOM 785 C CA . ALA A 1 96 ? 7.504 -18.531 -10.688 1 98.62 96 ALA A CA 1
ATOM 786 C C . ALA A 1 96 ? 7.312 -20.031 -10.492 1 98.62 96 ALA A C 1
ATOM 788 O O . ALA A 1 96 ? 7.609 -20.562 -9.422 1 98.62 96 ALA A O 1
ATOM 789 N N . ILE A 1 97 ? 6.805 -20.719 -11.531 1 98.12 97 ILE A N 1
ATOM 790 C CA . ILE A 1 97 ? 6.578 -22.156 -11.477 1 98.12 97 ILE A CA 1
ATOM 791 C C . ILE A 1 97 ? 7.898 -22.875 -11.219 1 98.12 97 ILE A C 1
ATOM 793 O O . ILE A 1 97 ? 7.969 -23.781 -10.391 1 98.12 97 ILE A O 1
ATOM 797 N N . PHE A 1 98 ? 8.922 -22.406 -11.906 1 97.56 98 PHE A N 1
ATOM 798 C CA . PHE A 1 98 ? 10.25 -23 -11.719 1 97.56 98 PHE A CA 1
ATOM 799 C C . PHE A 1 98 ? 10.703 -22.875 -10.273 1 97.56 98 PHE A C 1
ATOM 801 O O . PHE A 1 98 ? 11.18 -23.828 -9.68 1 97.56 98 PHE A O 1
ATOM 808 N N . GLN A 1 99 ? 10.578 -21.688 -9.695 1 98.12 99 GLN A N 1
ATOM 809 C CA . GLN A 1 99 ? 10.969 -21.453 -8.305 1 98.12 99 GLN A CA 1
ATOM 810 C C . GLN A 1 99 ? 10.242 -22.406 -7.363 1 98.12 99 GLN A C 1
ATOM 812 O O . GLN A 1 99 ? 10.859 -23.016 -6.48 1 98.12 99 GLN A O 1
ATOM 817 N N . ILE A 1 100 ? 9.008 -22.641 -7.535 1 98.25 100 ILE A N 1
ATOM 818 C CA . ILE A 1 100 ? 8.18 -23.406 -6.617 1 98.25 100 ILE A CA 1
ATOM 819 C C . ILE A 1 100 ? 8.438 -24.906 -6.828 1 98.25 100 ILE A C 1
ATOM 821 O O . ILE A 1 100 ? 8.586 -25.656 -5.863 1 98.25 100 ILE A O 1
ATOM 825 N N . THR A 1 101 ? 8.547 -25.344 -8.07 1 97.25 101 THR A N 1
ATOM 826 C CA . THR A 1 101 ? 8.633 -26.781 -8.344 1 97.25 101 THR A CA 1
ATOM 827 C C . THR A 1 101 ? 10.078 -27.266 -8.25 1 97.25 101 THR A C 1
ATOM 829 O O . THR A 1 101 ? 10.344 -28.359 -7.75 1 97.25 101 THR A O 1
ATOM 832 N N . GLU A 1 102 ? 11.047 -26.422 -8.711 1 96.19 102 GLU A N 1
ATOM 833 C CA . GLU A 1 102 ? 12.43 -26.891 -8.789 1 96.19 102 GLU A CA 1
ATOM 834 C C . GLU A 1 102 ? 13.227 -26.453 -7.559 1 96.19 102 GLU A C 1
ATOM 836 O O . GLU A 1 102 ? 14.07 -27.203 -7.066 1 96.19 102 GLU A O 1
ATOM 841 N N . GLN A 1 103 ? 12.945 -25.344 -7.102 1 95.94 103 GLN A N 1
ATOM 842 C CA . GLN A 1 103 ? 13.734 -24.859 -5.977 1 95.94 103 GLN A CA 1
ATOM 843 C C . GLN A 1 103 ? 13.094 -25.25 -4.645 1 95.94 103 GLN A C 1
ATOM 845 O O . GLN A 1 103 ? 13.781 -25.688 -3.725 1 95.94 103 GLN A O 1
ATOM 850 N N . TRP A 1 104 ? 11.773 -25.094 -4.59 1 97.19 104 TRP A N 1
ATOM 851 C CA . TRP A 1 104 ? 11.086 -25.438 -3.35 1 97.19 104 TRP A CA 1
ATOM 852 C C . TRP A 1 104 ? 10.68 -26.922 -3.344 1 97.19 104 TRP A C 1
ATOM 854 O O . TRP A 1 104 ? 10.273 -27.453 -2.311 1 97.19 104 TRP A O 1
ATOM 864 N N . GLN A 1 105 ? 10.695 -27.547 -4.52 1 96.44 105 GLN A N 1
ATOM 865 C CA . GLN A 1 105 ? 10.391 -28.969 -4.695 1 96.44 105 GLN A CA 1
ATOM 866 C C . GLN A 1 105 ? 8.93 -29.25 -4.352 1 96.44 105 GLN A C 1
ATOM 868 O O . GLN A 1 105 ? 8.617 -30.297 -3.764 1 96.44 105 GLN A O 1
ATOM 873 N N . GLU A 1 106 ? 8.109 -28.297 -4.621 1 96.94 106 GLU A N 1
ATOM 874 C CA . GLU A 1 106 ? 6.672 -28.516 -4.48 1 96.94 106 GLU A CA 1
ATOM 875 C C . GLU A 1 106 ? 6.078 -29.141 -5.742 1 96.94 106 GLU A C 1
ATOM 877 O O . GLU A 1 106 ? 6.539 -28.859 -6.852 1 96.94 106 GLU A O 1
ATOM 882 N N . THR A 1 107 ? 4.988 -29.859 -5.539 1 96.94 107 THR A N 1
ATOM 883 C CA . THR A 1 107 ? 4.418 -30.562 -6.684 1 96.94 107 THR A CA 1
ATOM 884 C C . THR A 1 107 ? 3.078 -29.953 -7.082 1 96.94 107 THR A C 1
ATOM 886 O O . THR A 1 107 ? 2.521 -30.297 -8.125 1 96.94 107 THR A O 1
ATOM 889 N N . THR A 1 108 ? 2.598 -29.078 -6.203 1 97.81 108 THR A N 1
ATOM 890 C CA . THR A 1 108 ? 1.319 -28.453 -6.496 1 97.81 108 THR A CA 1
ATOM 891 C C . THR A 1 108 ? 1.394 -26.938 -6.246 1 97.81 108 THR A C 1
ATOM 893 O O . THR A 1 108 ? 2.09 -26.5 -5.332 1 97.81 108 THR A O 1
ATOM 896 N N . ILE A 1 109 ? 0.782 -26.219 -7.066 1 98.44 109 ILE A N 1
ATOM 897 C CA . ILE A 1 109 ? 0.642 -24.781 -6.945 1 98.44 109 ILE A CA 1
ATOM 898 C C . ILE A 1 109 ? -0.824 -24.375 -7.113 1 98.44 109 ILE A C 1
ATOM 900 O O . ILE A 1 109 ? -1.464 -24.75 -8.102 1 98.44 109 ILE A O 1
ATOM 904 N N . LYS A 1 110 ? -1.362 -23.641 -6.184 1 98.19 110 LYS A N 1
ATOM 905 C CA . LYS A 1 110 ? -2.736 -23.156 -6.27 1 98.19 110 LYS A CA 1
ATOM 906 C C . LYS A 1 110 ? -2.771 -21.672 -6.633 1 98.19 110 LYS A C 1
ATOM 908 O O . LYS A 1 110 ? -1.962 -20.891 -6.133 1 98.19 110 LYS A O 1
ATOM 913 N N . ILE A 1 111 ? -3.678 -21.312 -7.484 1 97.25 111 ILE A N 1
ATOM 914 C CA . ILE A 1 111 ? -3.891 -19.906 -7.797 1 97.25 111 ILE A CA 1
ATOM 915 C C . ILE A 1 111 ? -5.383 -19.578 -7.738 1 97.25 111 ILE A C 1
ATOM 917 O O . ILE A 1 111 ? -6.223 -20.438 -8.023 1 97.25 111 ILE A O 1
ATOM 921 N N . GLN A 1 112 ? -5.656 -18.438 -7.215 1 95 112 GLN A N 1
ATOM 922 C CA . GLN A 1 112 ? -6.961 -17.812 -7.363 1 95 112 GLN A CA 1
ATOM 923 C C . GLN A 1 112 ? -6.934 -16.734 -8.445 1 95 112 GLN A C 1
ATOM 925 O O . GLN A 1 112 ? -6.547 -15.594 -8.188 1 95 112 GLN A O 1
ATOM 930 N N . GLY A 1 113 ? -7.246 -17.109 -9.648 1 91 113 GLY A N 1
ATOM 931 C CA . GLY A 1 113 ? -7.113 -16.219 -10.789 1 91 113 GLY A CA 1
ATOM 932 C C . GLY A 1 113 ? -8.43 -15.578 -11.195 1 91 113 GLY A C 1
ATOM 933 O O . GLY A 1 113 ? -9.492 -16.188 -11.039 1 91 113 GLY A O 1
ATOM 934 N N . GLN A 1 114 ? -8.281 -14.367 -11.711 1 87.69 114 GLN A N 1
ATOM 935 C CA . GLN A 1 114 ? -9.453 -13.781 -12.344 1 87.69 114 GLN A CA 1
ATOM 936 C C . GLN A 1 114 ? -9.914 -14.609 -13.539 1 87.69 114 GLN A C 1
ATOM 938 O O . GLN A 1 114 ? -9.086 -15.148 -14.281 1 87.69 114 GLN A O 1
ATOM 943 N N . GLU A 1 115 ? -11.164 -14.656 -13.758 1 89.19 115 GLU A N 1
ATOM 944 C CA . GLU A 1 115 ? -11.773 -15.5 -14.781 1 89.19 115 GLU A CA 1
ATOM 945 C C . GLU A 1 115 ? -11.164 -15.227 -16.156 1 89.19 115 GLU A C 1
ATOM 947 O O . GLU A 1 115 ? -10.922 -16.156 -16.938 1 89.19 115 GLU A O 1
ATOM 952 N N . TYR A 1 116 ? -10.914 -13.992 -16.438 1 87.88 116 TYR A N 1
ATOM 953 C CA . TYR A 1 116 ? -10.445 -13.672 -17.797 1 87.88 116 TYR A CA 1
ATOM 954 C C . TYR A 1 116 ? -9.023 -14.172 -18.016 1 87.88 116 TYR A C 1
ATOM 956 O O . TYR A 1 116 ? -8.594 -14.352 -19.156 1 87.88 116 TYR A O 1
ATOM 964 N N . LEU A 1 117 ? -8.32 -14.57 -16.922 1 89.62 117 LEU A N 1
ATOM 965 C CA . LEU A 1 117 ? -6.941 -15.039 -17.031 1 89.62 117 LEU A CA 1
ATOM 966 C C . LEU A 1 117 ? -6.883 -16.562 -17.016 1 89.62 117 LEU A C 1
ATOM 968 O O . LEU A 1 117 ? -5.805 -17.141 -17.109 1 89.62 117 LEU A O 1
ATOM 972 N N . ARG A 1 118 ? -7.992 -17.172 -16.969 1 91.62 118 ARG A N 1
ATOM 973 C CA . ARG A 1 118 ? -8.047 -18.609 -16.781 1 91.62 118 ARG A CA 1
ATOM 974 C C . ARG A 1 118 ? -7.332 -19.344 -17.906 1 91.62 118 ARG A C 1
ATOM 976 O O . ARG A 1 118 ? -6.656 -20.344 -17.688 1 91.62 118 ARG A O 1
ATOM 983 N N . HIS A 1 119 ? -7.473 -18.859 -19.156 1 93.44 119 HIS A N 1
ATOM 984 C CA . HIS A 1 119 ? -6.828 -19.516 -20.297 1 93.44 119 HIS A CA 1
ATOM 985 C C . HIS A 1 119 ? -5.316 -19.312 -20.266 1 93.44 119 HIS A C 1
ATOM 987 O O . HIS A 1 119 ? -4.562 -20.172 -20.719 1 93.44 119 HIS A O 1
ATOM 993 N N . PHE A 1 120 ? -4.934 -18.172 -19.797 1 95.25 120 PHE A N 1
ATOM 994 C CA . PHE A 1 120 ? -3.514 -17.906 -19.625 1 95.25 120 PHE A CA 1
ATOM 995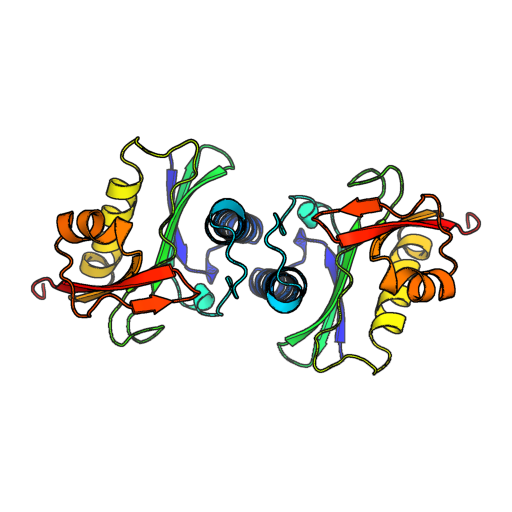 C C . PHE A 1 120 ? -2.879 -18.906 -18.672 1 95.25 120 PHE A C 1
ATOM 997 O O . PHE A 1 120 ? -1.888 -19.562 -19.016 1 95.25 120 PHE A O 1
ATOM 1004 N N . TYR A 1 121 ? -3.459 -19.172 -17.562 1 97 121 TYR A N 1
ATOM 1005 C CA . TYR A 1 121 ? -2.928 -20.109 -16.578 1 97 121 TYR A CA 1
ATOM 1006 C C . TYR A 1 121 ? -3.037 -21.547 -17.062 1 97 121 TYR A C 1
ATOM 1008 O O . TYR A 1 121 ? -2.158 -22.359 -16.797 1 97 121 TYR A O 1
ATOM 1016 N N . ALA A 1 122 ? -4.141 -21.797 -17.781 1 96.88 122 ALA A N 1
ATOM 1017 C CA . ALA A 1 122 ? -4.332 -23.141 -18.344 1 96.88 122 ALA A CA 1
ATOM 1018 C C . ALA A 1 122 ? -3.197 -23.5 -19.297 1 96.88 122 ALA A C 1
ATOM 1020 O O . ALA A 1 122 ? -2.789 -24.656 -19.391 1 96.88 122 ALA A O 1
ATOM 1021 N N . SER A 1 123 ? -2.699 -22.562 -19.984 1 97 123 SER A N 1
ATOM 1022 C CA . SER A 1 123 ? -1.625 -22.781 -20.953 1 97 123 SER A CA 1
ATOM 1023 C C . SER A 1 123 ? -0.345 -23.234 -20.25 1 97 123 SER A C 1
ATOM 1025 O O . SER A 1 123 ? 0.567 -23.75 -20.891 1 97 123 SER A O 1
ATOM 1027 N N . PHE A 1 124 ? -0.224 -23.141 -18.984 1 96.62 124 PHE A N 1
ATOM 1028 C CA . PHE A 1 124 ? 0.937 -23.578 -18.219 1 96.62 124 PHE A CA 1
ATOM 1029 C C . PHE A 1 124 ? 0.655 -24.906 -17.516 1 96.62 124 PHE A C 1
ATOM 1031 O O . PHE A 1 124 ? 1.515 -25.438 -16.812 1 96.62 124 PHE A O 1
ATOM 1038 N N . GLY A 1 125 ? -0.584 -25.344 -17.641 1 96.81 125 GLY A N 1
ATOM 1039 C CA . GLY A 1 125 ? -0.911 -26.641 -17.047 1 96.81 125 GLY A CA 1
ATOM 1040 C C . GLY A 1 125 ? -1.812 -26.531 -15.828 1 96.81 125 GLY A C 1
ATOM 1041 O O . GLY A 1 125 ? -2.121 -27.531 -15.188 1 96.81 125 GLY A O 1
ATOM 1042 N N . PHE A 1 126 ? -2.283 -25.281 -15.539 1 97.94 126 PHE A N 1
ATOM 1043 C CA . PHE A 1 126 ? -3.242 -25.141 -14.445 1 97.94 126 PHE A CA 1
ATOM 1044 C C . PHE A 1 126 ? -4.621 -25.641 -14.867 1 97.94 126 PHE A C 1
ATOM 1046 O O . PHE A 1 126 ? -5.055 -25.406 -15.992 1 97.94 126 PHE A O 1
ATOM 1053 N N . LYS A 1 127 ? -5.301 -26.297 -13.938 1 97.56 127 LYS A N 1
ATOM 1054 C CA . LYS A 1 127 ? -6.652 -26.797 -14.164 1 97.56 127 LYS A CA 1
ATOM 1055 C C . LYS A 1 127 ? -7.641 -26.188 -13.172 1 97.56 127 LYS A C 1
ATOM 1057 O O . LYS A 1 127 ? -7.328 -26.031 -11.992 1 97.56 127 LYS A O 1
ATOM 1062 N N . GLU A 1 128 ? -8.812 -25.875 -13.648 1 96.88 128 GLU A N 1
ATOM 1063 C CA . GLU A 1 128 ? -9.844 -25.312 -12.789 1 96.88 128 GLU A CA 1
ATOM 1064 C C . GLU A 1 128 ? -10.32 -26.328 -11.75 1 96.88 128 GLU A C 1
ATOM 1066 O O . GLU A 1 128 ? -10.547 -27.5 -12.07 1 96.88 128 GLU A O 1
ATOM 1071 N N . ILE A 1 129 ? -10.445 -25.844 -10.539 1 96.88 129 ILE A N 1
ATOM 1072 C CA . ILE A 1 129 ? -10.891 -26.766 -9.492 1 96.88 129 ILE A CA 1
ATOM 1073 C C . ILE A 1 129 ? -12.102 -26.172 -8.773 1 96.88 129 ILE A C 1
ATOM 1075 O O . ILE A 1 129 ? -12.492 -26.656 -7.707 1 96.88 129 ILE A O 1
ATOM 1079 N N . SER A 1 130 ? -12.602 -25.125 -9.219 1 95.56 130 SER A N 1
ATOM 1080 C CA . SER A 1 130 ? -13.82 -24.516 -8.695 1 95.56 130 SER A CA 1
ATOM 1081 C C . SER A 1 130 ? -14.695 -23.969 -9.82 1 95.56 130 SER A C 1
ATOM 1083 O O . SER A 1 130 ? -14.234 -23.812 -10.953 1 95.56 130 SER A O 1
ATOM 1085 N N . ASP A 1 131 ? -15.977 -23.734 -9.484 1 94.75 131 ASP A N 1
ATOM 1086 C CA . ASP A 1 131 ? -16.797 -22.906 -10.359 1 94.75 131 ASP A CA 1
ATOM 1087 C C . ASP A 1 131 ? -16.391 -21.438 -10.266 1 94.75 131 ASP A C 1
ATOM 1089 O O . ASP A 1 131 ? -15.602 -21.047 -9.398 1 94.75 131 ASP A O 1
ATOM 1093 N N . VAL A 1 132 ? -16.875 -20.688 -11.242 1 94.75 132 VAL A N 1
ATOM 1094 C CA . VAL A 1 132 ? -16.656 -19.25 -11.195 1 94.75 132 VAL A CA 1
ATOM 1095 C C . VAL A 1 132 ? -17.453 -18.625 -10.047 1 94.75 132 VAL A C 1
ATOM 1097 O O . VAL A 1 132 ? -18.609 -18.984 -9.82 1 94.75 132 VAL A O 1
ATOM 1100 N N . TYR A 1 133 ? -16.781 -17.844 -9.266 1 94.75 133 TYR A N 1
ATOM 1101 C CA . TYR A 1 133 ? -17.406 -17.156 -8.141 1 94.75 133 TYR A CA 1
ATOM 1102 C C . TYR A 1 133 ? -16.953 -15.703 -8.07 1 94.75 133 TYR A C 1
ATOM 1104 O O . TYR A 1 133 ? -15.961 -15.32 -8.703 1 94.75 133 TYR A O 1
ATOM 1112 N N . LEU A 1 134 ? -17.656 -14.836 -7.27 1 89.5 134 LEU A N 1
ATOM 1113 C CA . LEU A 1 134 ? -17.312 -13.43 -7.133 1 89.5 134 LEU A CA 1
ATOM 1114 C C . LEU A 1 134 ? -16.391 -13.211 -5.93 1 89.5 134 LEU A C 1
ATOM 1116 O O . LEU A 1 134 ? -16.656 -13.742 -4.848 1 89.5 134 LEU A O 1
ATOM 1120 N N . ASP A 1 135 ? -15.305 -12.586 -6.133 1 86.62 135 ASP A N 1
ATOM 1121 C CA . ASP A 1 135 ? -14.398 -12.07 -5.105 1 86.62 135 ASP A CA 1
ATOM 1122 C C . ASP A 1 135 ? -14.156 -10.578 -5.293 1 86.62 135 ASP A C 1
ATOM 1124 O O . ASP A 1 135 ? -13.57 -10.156 -6.293 1 86.62 135 ASP A O 1
ATOM 1128 N N . ASP A 1 136 ? -14.555 -9.719 -4.328 1 85.5 136 ASP A N 1
ATOM 1129 C CA . ASP A 1 136 ? -14.547 -8.266 -4.461 1 85.5 136 ASP A CA 1
ATOM 1130 C C . ASP A 1 136 ? -15.273 -7.828 -5.734 1 85.5 136 ASP A C 1
ATOM 1132 O O . ASP A 1 136 ? -14.766 -6.992 -6.484 1 85.5 136 ASP A O 1
ATOM 1136 N N . ASP A 1 137 ? -16.359 -8.5 -6.082 1 85.56 137 ASP A N 1
ATOM 1137 C CA . ASP A 1 137 ? -17.281 -8.195 -7.168 1 85.56 137 ASP A CA 1
ATOM 1138 C C . ASP A 1 137 ? -16.641 -8.453 -8.531 1 85.56 137 ASP A C 1
ATOM 1140 O O . ASP A 1 137 ? -17.016 -7.852 -9.531 1 85.56 137 ASP A O 1
ATOM 1144 N N . ILE A 1 138 ? -15.602 -9.219 -8.516 1 86.12 138 ILE A N 1
ATOM 1145 C CA . ILE A 1 138 ? -14.914 -9.625 -9.742 1 86.12 138 ILE A CA 1
ATOM 1146 C C . ILE A 1 138 ? -14.914 -11.148 -9.852 1 86.12 138 ILE A C 1
ATOM 1148 O O . ILE A 1 138 ? -14.688 -11.852 -8.859 1 86.12 138 ILE A O 1
ATOM 1152 N N . PRO A 1 139 ? -15.195 -11.68 -10.969 1 91.81 139 PRO A N 1
ATOM 1153 C CA . PRO A 1 139 ? -15.234 -13.133 -11.133 1 91.81 139 PRO A CA 1
ATOM 1154 C C . PRO A 1 139 ? -13.859 -13.781 -10.977 1 91.81 139 PRO A C 1
ATOM 1156 O O . PRO A 1 139 ? -12.875 -13.289 -11.531 1 91.81 139 PRO A O 1
ATOM 1159 N N . HIS A 1 140 ? -13.805 -14.852 -10.164 1 94.94 140 HIS A N 1
ATOM 1160 C CA . HIS A 1 140 ? -12.578 -15.602 -9.93 1 94.94 140 HIS A CA 1
ATOM 1161 C C . HIS A 1 140 ? -12.797 -17.094 -10.109 1 94.94 140 HIS A C 1
ATOM 1163 O O . HIS A 1 140 ? -13.938 -17.562 -10.164 1 94.94 140 HIS A O 1
ATOM 1169 N N . VAL A 1 141 ? -11.789 -17.828 -10.305 1 95.94 141 VAL A N 1
ATOM 1170 C CA . VAL A 1 141 ? -11.773 -19.281 -10.375 1 95.94 141 VAL A CA 1
ATOM 1171 C C . VAL A 1 141 ? -10.508 -19.828 -9.719 1 95.94 141 VAL A C 1
ATOM 1173 O O . VAL A 1 141 ? -9.422 -19.266 -9.891 1 95.94 141 VAL A O 1
ATOM 1176 N N . ASP A 1 142 ? -10.648 -20.844 -8.977 1 97.06 142 ASP A N 1
ATOM 1177 C CA . ASP A 1 142 ? -9.477 -21.5 -8.406 1 97.06 142 ASP A CA 1
ATOM 1178 C C . ASP A 1 142 ? -8.883 -22.516 -9.383 1 97.06 142 ASP A C 1
ATOM 1180 O O . ASP A 1 142 ? -9.617 -23.234 -10.062 1 97.06 142 ASP A O 1
ATOM 1184 N N . MET A 1 143 ? -7.602 -22.531 -9.5 1 97.81 143 MET A N 1
ATOM 1185 C CA . MET A 1 143 ? -6.91 -23.453 -10.391 1 97.81 143 MET A CA 1
ATOM 1186 C C . MET A 1 143 ? -5.73 -24.109 -9.68 1 97.81 143 MET A C 1
ATOM 1188 O O . MET A 1 143 ? -5.199 -23.562 -8.711 1 97.81 143 MET A O 1
ATOM 1192 N N . LEU A 1 144 ? -5.406 -25.25 -10.172 1 98.06 144 LEU A N 1
ATOM 1193 C CA . LEU A 1 144 ? -4.359 -26.047 -9.547 1 98.06 144 LEU A CA 1
ATOM 1194 C C . LEU A 1 144 ? -3.379 -26.578 -10.586 1 98.06 144 LEU A C 1
ATOM 1196 O O . LEU A 1 144 ? -3.791 -27.078 -11.633 1 98.06 144 LEU A O 1
ATOM 1200 N N . PHE A 1 145 ? -2.121 -26.328 -10.383 1 97.88 145 PHE A N 1
ATOM 1201 C CA . PHE A 1 145 ? -1.021 -26.922 -11.133 1 97.88 145 PHE A CA 1
ATOM 1202 C C . PHE A 1 145 ? -0.463 -28.141 -10.398 1 97.88 145 PHE A C 1
ATOM 1204 O O . PHE A 1 145 ? -0.236 -28.078 -9.188 1 97.88 145 PHE A O 1
ATOM 1211 N N . THR A 1 146 ? -0.29 -29.25 -11.07 1 96.94 146 THR A N 1
ATOM 1212 C CA . THR A 1 146 ? 0.274 -30.469 -10.484 1 96.94 146 THR A CA 1
ATOM 1213 C C . THR A 1 146 ? 1.394 -31.016 -11.367 1 96.94 146 THR A C 1
ATOM 1215 O O . THR A 1 146 ? 1.27 -31.047 -12.594 1 96.94 146 THR A O 1
ATOM 1218 N N . THR A 1 147 ? 2.467 -31.312 -10.758 1 93.25 147 THR A N 1
ATOM 1219 C CA . THR A 1 147 ? 3.559 -32 -11.445 1 93.25 147 THR A CA 1
ATOM 1220 C C . THR A 1 147 ? 4.02 -33.219 -10.648 1 93.25 147 THR A C 1
ATOM 1222 O O . THR A 1 147 ? 3.611 -33.406 -9.5 1 93.25 147 THR A O 1
ATOM 1225 N N . LEU A 1 148 ? 4.773 -34.125 -11.266 1 86.5 148 LEU A N 1
ATOM 1226 C CA . LEU A 1 148 ? 5.273 -35.344 -10.602 1 86.5 148 LEU A CA 1
ATOM 1227 C C . LEU A 1 148 ? 6.43 -35 -9.664 1 86.5 148 LEU A C 1
ATOM 1229 O O . LEU A 1 148 ? 7.203 -34.062 -9.938 1 86.5 148 LEU A O 1
ATOM 1233 N N . PRO A 1 149 ? 6.352 -35.656 -8.422 1 80.88 149 PRO A N 1
ATOM 1234 C CA . PRO A 1 149 ? 7.484 -35.438 -7.512 1 80.88 149 PRO A CA 1
ATOM 1235 C C . PRO A 1 149 ? 8.828 -35.781 -8.156 1 80.88 149 PRO A C 1
ATOM 1237 O O . PRO A 1 149 ? 8.922 -36.719 -8.945 1 80.88 149 PRO A O 1
ATOM 1240 N N . LYS A 1 150 ? 9.859 -35.031 -7.93 1 70.5 150 LYS A N 1
ATOM 1241 C CA . LYS A 1 150 ? 11.188 -35.312 -8.469 1 70.5 150 LYS A CA 1
ATOM 1242 C C . LYS A 1 150 ? 11.945 -36.281 -7.574 1 70.5 150 LYS A C 1
ATOM 1244 O O . LYS A 1 150 ? 11.781 -36.281 -6.352 1 70.5 150 LYS A O 1
ATOM 1249 N N . MET B 1 1 ? 1.759 3.723 24.75 1 84 1 MET B N 1
ATOM 1250 C CA . MET B 1 1 ? 1.807 4.109 23.344 1 84 1 MET B CA 1
ATOM 1251 C C . MET B 1 1 ? 3.115 4.824 23.016 1 84 1 MET B C 1
ATOM 1253 O O . MET B 1 1 ? 3.633 5.582 23.844 1 84 1 MET B O 1
ATOM 1257 N N . ASP B 1 2 ? 3.744 4.285 21.984 1 92.5 2 ASP B N 1
ATOM 1258 C CA . ASP B 1 2 ? 5.059 4.797 21.609 1 92.5 2 ASP B CA 1
ATOM 1259 C C . ASP B 1 2 ? 4.969 5.668 20.359 1 92.5 2 ASP B C 1
ATOM 1261 O O . ASP B 1 2 ? 4.383 5.262 19.359 1 92.5 2 ASP B O 1
ATOM 1265 N N . TRP B 1 3 ? 5.469 6.906 20.547 1 96.75 3 TRP B N 1
ATOM 1266 C CA . TRP B 1 3 ? 5.551 7.801 19.406 1 96.75 3 TRP B CA 1
ATOM 1267 C C . TRP B 1 3 ? 6.91 7.688 18.719 1 96.75 3 TRP B C 1
ATOM 1269 O O . TRP B 1 3 ? 7.949 7.684 19.391 1 96.75 3 TRP B O 1
ATOM 1279 N N . ILE B 1 4 ? 6.887 7.539 17.484 1 98.12 4 ILE B N 1
ATOM 1280 C CA . ILE B 1 4 ? 8.109 7.371 16.703 1 98.12 4 ILE B CA 1
ATOM 1281 C C . ILE B 1 4 ? 8.125 8.383 15.562 1 98.12 4 ILE B C 1
ATOM 1283 O O . ILE B 1 4 ? 7.098 8.656 14.945 1 98.12 4 ILE B O 1
ATOM 1287 N N . CYS B 1 5 ? 9.172 8.992 15.258 1 98.12 5 CYS B N 1
ATOM 1288 C CA . CYS B 1 5 ? 9.414 9.93 14.164 1 98.12 5 CYS B CA 1
ATOM 1289 C C . CYS B 1 5 ? 10.68 9.555 13.406 1 98.12 5 CYS B C 1
ATOM 1291 O O . CYS B 1 5 ? 11.781 9.641 13.945 1 98.12 5 CYS B O 1
ATOM 1293 N N . LYS B 1 6 ? 10.516 9.102 12.18 1 98.5 6 LYS B N 1
ATOM 1294 C CA . LYS B 1 6 ? 11.641 8.586 11.406 1 98.5 6 LYS B CA 1
ATOM 1295 C C . LYS B 1 6 ? 11.602 9.102 9.969 1 98.5 6 LYS B C 1
ATOM 1297 O O . LYS B 1 6 ? 10.531 9.195 9.367 1 98.5 6 LYS B O 1
ATOM 1302 N N . SER B 1 7 ? 12.773 9.422 9.492 1 98.38 7 SER B N 1
ATOM 1303 C CA . SER B 1 7 ? 12.891 9.602 8.047 1 98.38 7 SER B CA 1
ATOM 1304 C C . SER B 1 7 ? 12.703 8.281 7.312 1 98.38 7 SER B C 1
ATOM 1306 O O . SER B 1 7 ? 12.727 7.211 7.926 1 98.38 7 SER B O 1
ATOM 1308 N N . PHE B 1 8 ? 12.445 8.312 5.992 1 98.56 8 PHE B N 1
ATOM 1309 C CA . PHE B 1 8 ? 12.258 7.105 5.191 1 98.56 8 PHE B CA 1
ATOM 1310 C C . PHE B 1 8 ? 13.453 6.172 5.344 1 98.56 8 PHE B C 1
ATOM 1312 O O . PHE B 1 8 ? 13.281 4.961 5.492 1 98.56 8 PHE B O 1
ATOM 1319 N N . ASP B 1 9 ? 14.664 6.746 5.348 1 97.5 9 ASP B N 1
ATOM 1320 C CA . ASP B 1 9 ? 15.891 5.957 5.383 1 97.5 9 ASP B CA 1
ATOM 1321 C C . ASP B 1 9 ? 16.062 5.273 6.738 1 97.5 9 ASP B C 1
ATOM 1323 O O . ASP B 1 9 ? 16.844 4.328 6.867 1 97.5 9 ASP B O 1
ATOM 1327 N N . GLU B 1 10 ? 15.422 5.785 7.711 1 98.38 10 GLU B N 1
ATOM 1328 C CA . GLU B 1 10 ? 15.523 5.223 9.055 1 98.38 10 GLU B CA 1
ATOM 1329 C C . GLU B 1 10 ? 14.508 4.102 9.258 1 98.38 10 GLU B C 1
ATOM 1331 O O . GLU B 1 10 ? 14.594 3.35 10.227 1 98.38 10 GLU B O 1
ATOM 1336 N N . LEU B 1 11 ? 13.531 4 8.383 1 98.25 11 LEU B N 1
ATOM 1337 C CA . LEU B 1 11 ? 12.531 2.943 8.492 1 98.25 11 LEU B CA 1
ATOM 1338 C C . LEU B 1 11 ? 13.109 1.599 8.07 1 98.25 11 LEU B C 1
ATOM 1340 O O . LEU B 1 11 ? 13.93 1.531 7.145 1 98.25 11 LEU B O 1
ATOM 1344 N N . ASP B 1 12 ? 12.75 0.583 8.719 1 97.19 12 ASP B N 1
ATOM 1345 C CA . ASP B 1 12 ? 13 -0.75 8.18 1 97.19 12 ASP B CA 1
ATOM 1346 C C . ASP B 1 12 ? 11.797 -1.253 7.375 1 97.19 12 ASP B C 1
ATOM 1348 O O . ASP B 1 12 ? 10.773 -0.573 7.289 1 97.19 12 ASP B O 1
ATOM 1352 N N . THR B 1 13 ? 11.867 -2.365 6.727 1 97.81 13 THR B N 1
ATOM 1353 C CA . THR B 1 13 ? 10.859 -2.859 5.801 1 97.81 13 THR B CA 1
ATOM 1354 C C . THR B 1 13 ? 9.555 -3.18 6.535 1 97.81 13 THR B C 1
ATOM 1356 O O . THR B 1 13 ? 8.469 -2.963 6.004 1 97.81 13 THR B O 1
ATOM 1359 N N . LYS B 1 14 ? 9.648 -3.678 7.746 1 97.38 14 LYS B N 1
ATOM 1360 C CA . LYS B 1 14 ? 8.438 -4.008 8.5 1 97.38 14 LYS B CA 1
ATOM 1361 C C . LYS B 1 14 ? 7.68 -2.748 8.898 1 97.38 14 LYS B C 1
ATOM 1363 O O . LYS B 1 14 ? 6.449 -2.705 8.82 1 97.38 14 LYS B O 1
ATOM 1368 N N . GLU B 1 15 ? 8.398 -1.716 9.352 1 97.31 15 GLU B N 1
ATOM 1369 C CA . GLU B 1 15 ? 7.785 -0.432 9.672 1 97.31 15 GLU B CA 1
ATOM 1370 C C . GLU B 1 15 ? 7.117 0.178 8.445 1 97.31 15 GLU B C 1
ATOM 1372 O O . GLU B 1 15 ? 5.973 0.631 8.516 1 97.31 15 GLU B O 1
ATOM 1377 N N . LEU B 1 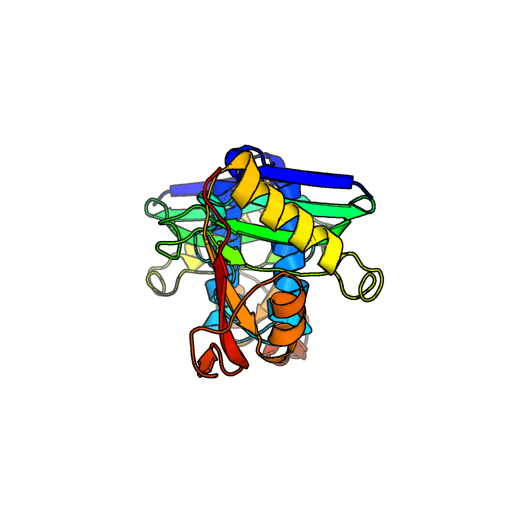16 ? 7.852 0.135 7.363 1 98.38 16 LEU B N 1
ATOM 1378 C CA . LEU B 1 16 ? 7.312 0.684 6.125 1 98.38 16 LEU B CA 1
ATOM 1379 C C . LEU B 1 16 ? 6.066 -0.08 5.688 1 98.38 16 LEU B C 1
ATOM 1381 O O . LEU B 1 16 ? 5.059 0.526 5.32 1 98.38 16 LEU B O 1
ATOM 1385 N N . TYR B 1 17 ? 6.148 -1.395 5.734 1 98.5 17 TYR B N 1
ATOM 1386 C CA . TYR B 1 17 ? 5.02 -2.238 5.363 1 98.5 17 TYR B CA 1
ATOM 1387 C C . TYR B 1 17 ? 3.791 -1.907 6.207 1 98.5 17 TYR B C 1
ATOM 1389 O O . TYR B 1 17 ? 2.693 -1.732 5.672 1 98.5 17 TYR B O 1
ATOM 1397 N N . THR B 1 18 ? 3.943 -1.734 7.465 1 97.94 18 THR B N 1
ATOM 1398 C CA . THR B 1 18 ? 2.824 -1.493 8.367 1 97.94 18 THR B CA 1
ATOM 1399 C C . THR B 1 18 ? 2.252 -0.094 8.164 1 97.94 18 THR B C 1
ATOM 1401 O O . THR B 1 18 ? 1.036 0.102 8.234 1 97.94 18 THR B O 1
ATOM 1404 N N . ILE B 1 19 ? 3.113 0.836 7.93 1 98.38 19 ILE B N 1
ATOM 1405 C CA . ILE B 1 19 ? 2.674 2.199 7.645 1 98.38 19 ILE B CA 1
ATOM 1406 C C . ILE B 1 19 ? 1.795 2.209 6.398 1 98.38 19 ILE B C 1
ATOM 1408 O O . ILE B 1 19 ? 0.671 2.717 6.426 1 98.38 19 ILE B O 1
ATOM 1412 N N . ILE B 1 20 ? 2.268 1.591 5.34 1 98.56 20 ILE B N 1
ATOM 1413 C CA . ILE B 1 20 ? 1.54 1.589 4.078 1 98.56 20 ILE B CA 1
ATOM 1414 C C . ILE B 1 20 ? 0.244 0.796 4.227 1 98.56 20 ILE B C 1
ATOM 1416 O O . ILE B 1 20 ? -0.803 1.204 3.721 1 98.56 20 ILE B O 1
ATOM 1420 N N . GLN B 1 21 ? 0.342 -0.314 4.941 1 98.12 21 GLN B N 1
ATOM 1421 C CA . GLN B 1 21 ? -0.84 -1.126 5.211 1 98.12 21 GLN B CA 1
ATOM 1422 C C . GLN B 1 21 ? -1.92 -0.311 5.918 1 98.12 21 GLN B C 1
ATOM 1424 O O . GLN B 1 21 ? -3.086 -0.337 5.516 1 98.12 21 GLN B O 1
ATOM 1429 N N . THR B 1 22 ? -1.554 0.443 6.918 1 98.06 22 THR B N 1
ATOM 1430 C CA . THR B 1 22 ? -2.486 1.255 7.691 1 98.06 22 THR B CA 1
ATOM 1431 C C . THR B 1 22 ? -3.094 2.354 6.824 1 98.06 22 THR B C 1
ATOM 1433 O O . THR B 1 22 ? -4.297 2.615 6.895 1 98.06 22 THR B O 1
ATOM 1436 N N . ARG B 1 23 ? -2.285 2.965 6.016 1 98.25 23 ARG B N 1
ATOM 1437 C CA . ARG B 1 23 ? -2.766 4.004 5.109 1 98.25 23 ARG B CA 1
ATOM 1438 C C . ARG B 1 23 ? -3.777 3.443 4.117 1 98.25 23 ARG B C 1
ATOM 1440 O O . ARG B 1 23 ? -4.832 4.039 3.893 1 98.25 23 ARG B O 1
ATOM 1447 N N . ILE B 1 24 ? -3.488 2.295 3.537 1 97.94 24 ILE B N 1
ATOM 1448 C CA . ILE B 1 24 ? -4.402 1.652 2.6 1 97.94 24 ILE B CA 1
ATOM 1449 C C . ILE B 1 24 ? -5.719 1.325 3.303 1 97.94 24 ILE B C 1
ATOM 1451 O O . ILE B 1 24 ? -6.797 1.574 2.76 1 97.94 24 ILE B O 1
ATOM 1455 N N . ASP B 1 25 ? -5.637 0.793 4.469 1 97.12 25 ASP B N 1
ATOM 1456 C CA . ASP B 1 25 ? -6.824 0.396 5.219 1 97.12 25 ASP B CA 1
ATOM 1457 C C . ASP B 1 25 ? -7.738 1.593 5.469 1 97.12 25 ASP B C 1
ATOM 1459 O O . ASP B 1 25 ? -8.969 1.466 5.414 1 97.12 25 ASP B O 1
ATOM 1463 N N . VAL B 1 26 ? -7.203 2.746 5.68 1 96.19 26 VAL B N 1
ATOM 1464 C CA . VAL B 1 26 ? -7.988 3.918 6.051 1 96.19 26 VAL B CA 1
ATOM 1465 C C . VAL B 1 26 ? -8.383 4.695 4.797 1 96.19 26 VAL B C 1
ATOM 1467 O O . VAL B 1 26 ? -9.57 4.91 4.539 1 96.19 26 VAL B O 1
ATOM 1470 N N . PHE B 1 27 ? -7.438 5.047 3.928 1 95 27 PHE B N 1
ATOM 1471 C CA . PHE B 1 27 ? -7.688 6.004 2.855 1 95 27 PHE B CA 1
ATOM 1472 C C . PHE B 1 27 ? -8.281 5.309 1.637 1 95 27 PHE B C 1
ATOM 1474 O O . PHE B 1 27 ? -9.023 5.918 0.867 1 95 27 PHE B O 1
ATOM 1481 N N . VAL B 1 28 ? -7.961 4.004 1.465 1 95.81 28 VAL B N 1
ATOM 1482 C CA . VAL B 1 28 ? -8.43 3.291 0.282 1 95.81 28 VAL B CA 1
ATOM 1483 C C . VAL B 1 28 ? -9.672 2.473 0.632 1 95.81 28 VAL B C 1
ATOM 1485 O O . VAL B 1 28 ? -10.734 2.668 0.044 1 95.81 28 VAL B O 1
ATOM 1488 N N . VAL B 1 29 ? -9.578 1.652 1.678 1 96.06 29 VAL B N 1
ATOM 1489 C CA . VAL B 1 29 ? -10.625 0.675 1.952 1 96.06 29 VAL B CA 1
ATOM 1490 C C . VAL B 1 29 ? -11.766 1.342 2.715 1 96.06 29 VAL B C 1
ATOM 1492 O O . VAL B 1 29 ? -12.914 1.337 2.26 1 96.06 29 VAL B O 1
ATOM 1495 N N . GLU B 1 30 ? -11.445 1.935 3.852 1 94.94 30 GLU B N 1
ATOM 1496 C CA . GLU B 1 30 ? -12.477 2.564 4.672 1 94.94 30 GLU B CA 1
ATOM 1497 C C . GLU B 1 30 ? -13.188 3.68 3.906 1 94.94 30 GLU B C 1
ATOM 1499 O O . GLU B 1 30 ? -14.406 3.832 4.004 1 94.94 30 GLU B O 1
ATOM 1504 N N . GLN B 1 31 ? -12.477 4.465 3.109 1 91.12 31 GLN B N 1
ATOM 1505 C CA . GLN B 1 31 ? -13.039 5.617 2.414 1 91.12 31 GLN B CA 1
ATOM 1506 C C . GLN B 1 31 ? -13.516 5.238 1.017 1 91.12 31 GLN B C 1
ATOM 1508 O O . GLN B 1 31 ? -14.086 6.07 0.302 1 91.12 31 GLN B O 1
ATOM 1513 N N . GLN B 1 32 ? -13.289 3.93 0.632 1 92.25 32 GLN B N 1
ATOM 1514 C CA . GLN B 1 32 ? -13.711 3.424 -0.67 1 92.25 32 GLN B CA 1
ATOM 1515 C C . GLN B 1 32 ? -13.219 4.328 -1.797 1 92.25 32 GLN B C 1
ATOM 1517 O O . GLN B 1 32 ? -14 4.73 -2.662 1 92.25 32 GLN B O 1
ATOM 1522 N N . CYS B 1 33 ? -11.969 4.641 -1.769 1 93.25 33 CYS B N 1
ATOM 1523 C CA . CYS B 1 33 ? -11.359 5.586 -2.697 1 93.25 33 CYS B CA 1
ATOM 1524 C C . CYS B 1 33 ? -10.102 5 -3.324 1 93.25 33 CYS B C 1
ATOM 1526 O O . CYS B 1 33 ? -9.016 5.086 -2.746 1 93.25 33 CYS B O 1
ATOM 1528 N N . PRO B 1 34 ? -10.211 4.375 -4.52 1 94.38 34 PRO B N 1
ATOM 1529 C CA . PRO B 1 34 ? -9.016 3.879 -5.207 1 94.38 34 PRO B CA 1
ATOM 1530 C C . PRO B 1 34 ? -8.172 5 -5.816 1 94.38 34 PRO B C 1
ATOM 1532 O O . PRO B 1 34 ? -8.609 5.66 -6.762 1 94.38 34 PRO B O 1
ATOM 1535 N N . TYR B 1 35 ? -7.047 5.301 -5.328 1 94.44 35 TYR B N 1
ATOM 1536 C CA . TYR B 1 35 ? -6.141 6.336 -5.816 1 94.44 35 TYR B CA 1
ATOM 1537 C C . TYR B 1 35 ? -4.688 5.93 -5.617 1 94.44 35 TYR B C 1
ATOM 1539 O O . TYR B 1 35 ? -4.402 4.953 -4.918 1 94.44 35 TYR B O 1
ATOM 1547 N N . HIS B 1 36 ? -3.803 6.59 -6.227 1 96.5 36 HIS B N 1
ATOM 1548 C CA . HIS B 1 36 ? -2.375 6.305 -6.125 1 96.5 36 HIS B CA 1
ATOM 1549 C C . HIS B 1 36 ? -1.83 6.707 -4.758 1 96.5 36 HIS B C 1
ATOM 1551 O O . HIS B 1 36 ? -1.168 7.738 -4.629 1 96.5 36 HIS B O 1
ATOM 1557 N N . GLU B 1 37 ? -2.059 5.828 -3.828 1 97.12 37 GLU B N 1
ATOM 1558 C CA . GLU B 1 37 ? -1.718 6.129 -2.441 1 97.12 37 GLU B CA 1
ATOM 1559 C C . GLU B 1 37 ? -0.221 6.379 -2.283 1 97.12 37 GLU B C 1
ATOM 1561 O O . GLU B 1 37 ? 0.191 7.215 -1.478 1 97.12 37 GLU B O 1
ATOM 1566 N N . LEU B 1 38 ? 0.627 5.605 -2.951 1 97.94 38 LEU B N 1
ATOM 1567 C CA . LEU B 1 38 ? 2.066 5.836 -2.914 1 97.94 38 LEU B CA 1
ATOM 1568 C C . LEU B 1 38 ? 2.498 6.766 -4.047 1 97.94 38 LEU B C 1
ATOM 1570 O O . LEU B 1 38 ? 2.703 6.316 -5.176 1 97.94 38 LEU B O 1
ATOM 1574 N N . ASP B 1 39 ? 2.707 8.023 -3.682 1 97.12 39 ASP B N 1
ATOM 1575 C CA . ASP B 1 39 ? 2.883 9.094 -4.652 1 97.12 39 ASP B CA 1
ATOM 1576 C C . ASP B 1 39 ? 4.363 9.406 -4.867 1 97.12 39 ASP B C 1
ATOM 1578 O O . ASP B 1 39 ? 4.711 10.32 -5.617 1 97.12 39 ASP B O 1
ATOM 1582 N N . GLY B 1 40 ? 5.227 8.75 -4.23 1 97.19 40 GLY B N 1
ATOM 1583 C CA . GLY B 1 40 ? 6.656 8.945 -4.414 1 97.19 40 GLY B CA 1
ATOM 1584 C C . GLY B 1 40 ? 7.25 9.977 -3.475 1 97.19 40 GLY B C 1
ATOM 1585 O O . GLY B 1 40 ? 8.469 10.156 -3.434 1 97.19 40 GLY B O 1
ATOM 1586 N N . HIS B 1 41 ? 6.422 10.625 -2.652 1 98.06 41 HIS B N 1
ATOM 1587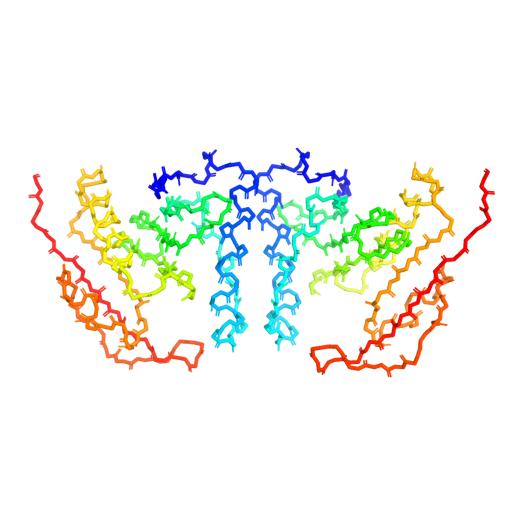 C CA . HIS B 1 41 ? 6.922 11.688 -1.784 1 98.06 41 HIS B CA 1
ATOM 1588 C C . HIS B 1 41 ? 7.395 11.125 -0.446 1 98.06 41 HIS B C 1
ATOM 1590 O O . HIS B 1 41 ? 8.047 11.828 0.329 1 98.06 41 HIS B O 1
ATOM 1596 N N . ASP B 1 42 ? 7.121 9.867 -0.214 1 98.56 42 ASP B N 1
ATOM 1597 C CA . ASP B 1 42 ? 7.492 9.258 1.059 1 98.56 42 ASP B CA 1
ATOM 1598 C C . ASP B 1 42 ? 9.008 9.266 1.25 1 98.56 42 ASP B C 1
ATOM 1600 O O . ASP B 1 42 ? 9.5 9.312 2.381 1 98.56 42 ASP B O 1
ATOM 1604 N N . TYR B 1 43 ? 9.742 9.25 0.122 1 98.19 43 TYR B N 1
ATOM 1605 C CA . TYR B 1 43 ? 11.195 9.188 0.183 1 98.19 43 TYR B CA 1
ATOM 1606 C C . TYR B 1 43 ? 11.766 10.422 0.874 1 98.19 43 TYR B C 1
ATOM 1608 O O . TYR B 1 43 ? 12.828 10.352 1.493 1 98.19 43 TYR B O 1
ATOM 1616 N N . ARG B 1 44 ? 11.102 11.531 0.796 1 98 44 ARG B N 1
ATOM 1617 C CA . ARG B 1 44 ? 11.594 12.789 1.349 1 98 44 ARG B CA 1
ATOM 1618 C C . ARG B 1 44 ? 10.859 13.148 2.633 1 98 44 ARG B C 1
ATOM 1620 O O . ARG B 1 44 ? 11.172 14.148 3.279 1 98 44 ARG B O 1
ATOM 1627 N N . ALA B 1 45 ? 9.938 12.32 2.973 1 98.62 45 ALA B N 1
ATOM 1628 C CA . ALA B 1 45 ? 9.062 12.656 4.098 1 98.62 45 ALA B CA 1
ATOM 1629 C C . ALA B 1 45 ? 9.672 12.18 5.418 1 98.62 45 ALA B C 1
ATOM 1631 O O . ALA B 1 45 ? 10.547 11.32 5.43 1 98.62 45 ALA B O 1
ATOM 1632 N N . VAL B 1 46 ? 9.25 12.789 6.445 1 98.75 46 VAL B N 1
ATOM 1633 C CA . VAL B 1 46 ? 9.375 12.258 7.801 1 98.75 46 VAL B CA 1
ATOM 1634 C C . VAL B 1 46 ? 8.062 11.594 8.219 1 98.75 46 VAL B C 1
ATOM 1636 O O . VAL B 1 46 ? 6.984 12.148 7.996 1 98.75 46 VAL B O 1
ATOM 1639 N N . HIS B 1 47 ? 8.141 10.43 8.75 1 98.88 47 HIS B N 1
ATOM 1640 C CA . HIS B 1 47 ? 6.988 9.625 9.148 1 98.88 47 HIS B CA 1
ATOM 1641 C C . HIS B 1 47 ? 6.805 9.641 10.664 1 98.88 47 HIS B C 1
ATOM 1643 O O . HIS B 1 47 ? 7.68 9.172 11.398 1 98.88 47 HIS B O 1
ATOM 1649 N N . LEU B 1 48 ? 5.742 10.242 11.094 1 98.88 48 LEU B N 1
ATOM 1650 C CA . LEU B 1 48 ? 5.359 10.32 12.5 1 98.88 48 LEU B CA 1
ATOM 1651 C C . LEU B 1 48 ? 4.219 9.359 12.812 1 98.88 48 LEU B C 1
ATOM 1653 O O . LEU B 1 48 ? 3.15 9.438 12.203 1 98.88 48 LEU B O 1
ATOM 1657 N N . PHE B 1 49 ? 4.477 8.391 13.711 1 98.69 49 PHE B N 1
ATOM 1658 C CA . PHE B 1 49 ? 3.414 7.426 13.977 1 98.69 49 PHE B CA 1
ATOM 1659 C C . PHE B 1 49 ? 3.461 6.953 15.422 1 98.69 49 PHE B C 1
ATOM 1661 O O . PHE B 1 49 ? 4.477 7.109 16.094 1 98.69 49 PHE B O 1
ATOM 1668 N N . CYS B 1 50 ? 2.322 6.582 15.883 1 98.31 50 CYS B N 1
ATOM 1669 C CA . CYS B 1 50 ? 2.131 6.008 17.203 1 98.31 50 CYS B CA 1
ATOM 1670 C C . CYS B 1 50 ? 1.781 4.527 17.109 1 98.31 50 CYS B C 1
ATOM 1672 O O . CYS B 1 50 ? 0.944 4.133 16.297 1 98.31 50 CYS B O 1
ATOM 1674 N N . LYS B 1 51 ? 2.445 3.686 17.969 1 97.12 51 LYS B N 1
ATOM 1675 C CA . LYS B 1 51 ? 2.215 2.244 17.938 1 97.12 51 LYS B CA 1
ATOM 1676 C C . LYS B 1 51 ? 1.581 1.767 19.234 1 97.12 51 LYS B C 1
ATOM 1678 O O . LYS B 1 51 ? 1.878 2.299 20.312 1 97.12 51 LYS B O 1
ATOM 1683 N N . ASP B 1 52 ? 0.691 0.934 19.109 1 95.5 52 ASP B N 1
ATOM 1684 C CA . ASP B 1 52 ? 0.225 0.067 20.188 1 95.5 52 ASP B CA 1
ATOM 1685 C C . ASP B 1 52 ? 0.571 -1.394 19.906 1 95.5 52 ASP B C 1
ATOM 1687 O O . ASP B 1 52 ? -0.174 -2.092 19.203 1 95.5 52 ASP B O 1
ATOM 1691 N N . GLY B 1 53 ? 1.721 -1.888 20.484 1 91.31 53 GLY B N 1
ATOM 1692 C CA . GLY B 1 53 ? 2.281 -3.158 20.047 1 91.31 53 GLY B CA 1
ATOM 1693 C C . GLY B 1 53 ? 2.799 -3.125 18.625 1 91.31 53 GLY B C 1
ATOM 1694 O O . GLY B 1 53 ? 3.662 -2.311 18.281 1 91.31 53 GLY B O 1
ATOM 1695 N N . LYS B 1 54 ? 2.279 -3.998 17.797 1 88.38 54 LYS B N 1
ATOM 1696 C CA . LYS B 1 54 ? 2.727 -4.078 16.406 1 88.38 54 LYS B CA 1
ATOM 1697 C C . LYS B 1 54 ? 1.834 -3.242 15.492 1 88.38 54 LYS B C 1
ATOM 1699 O O . LYS B 1 54 ? 2.119 -3.098 14.305 1 88.38 54 LYS B O 1
ATOM 1704 N N . LYS B 1 55 ? 0.852 -2.639 16.094 1 93.12 55 LYS B N 1
ATOM 1705 C CA . LYS B 1 55 ? -0.145 -1.928 15.297 1 93.12 55 LYS B CA 1
ATOM 1706 C C . LYS B 1 55 ? 0.136 -0.428 15.273 1 93.12 55 LYS B C 1
ATOM 1708 O O . LYS B 1 55 ? 0.441 0.167 16.312 1 93.12 55 LYS B O 1
ATOM 1713 N N . ILE B 1 56 ? 0.106 0.13 14.203 1 97.31 56 ILE B N 1
ATOM 1714 C CA . ILE B 1 56 ? 0.125 1.584 14.094 1 97.31 56 ILE B CA 1
ATOM 1715 C C . ILE B 1 56 ? -1.28 2.137 14.312 1 97.31 56 ILE B C 1
ATOM 1717 O O . ILE B 1 56 ? -2.219 1.774 13.602 1 97.31 56 ILE B O 1
ATOM 1721 N N . VAL B 1 57 ? -1.415 3.023 15.266 1 97.69 57 VAL B N 1
ATOM 1722 C CA . VAL B 1 57 ? -2.746 3.471 15.664 1 97.69 57 VAL B CA 1
ATOM 1723 C C . VAL B 1 57 ? -2.965 4.91 15.203 1 97.69 57 VAL B C 1
ATOM 1725 O O . VAL B 1 57 ? -4.105 5.367 15.102 1 97.69 57 VAL B O 1
ATOM 1728 N N . ALA B 1 58 ? -1.947 5.637 14.961 1 98.5 58 ALA B N 1
ATOM 1729 C CA . ALA B 1 58 ? -1.993 6.984 14.398 1 98.5 58 ALA B CA 1
ATOM 1730 C C . ALA B 1 58 ? -0.779 7.25 13.508 1 98.5 58 ALA B C 1
ATOM 1732 O O . ALA B 1 58 ? 0.298 6.695 13.742 1 98.5 58 ALA B O 1
ATOM 1733 N N . TYR B 1 59 ? -0.936 8.078 12.547 1 98.75 59 TYR B N 1
ATOM 1734 C CA . TYR B 1 59 ? 0.133 8.336 11.586 1 98.75 59 TYR B CA 1
ATOM 1735 C C . TYR B 1 59 ? -0.058 9.688 10.906 1 98.75 59 TYR B C 1
ATOM 1737 O O . TYR B 1 59 ? -1.19 10.109 10.672 1 98.75 59 TYR B O 1
ATOM 1745 N N . ALA B 1 60 ? 1.014 10.336 10.578 1 98.75 60 ALA B N 1
ATOM 1746 C CA . ALA B 1 60 ? 1.055 11.5 9.695 1 98.75 60 ALA B CA 1
ATOM 1747 C C . ALA B 1 60 ? 2.346 11.531 8.891 1 98.75 60 ALA B C 1
ATOM 1749 O O . ALA B 1 60 ? 3.408 11.148 9.383 1 98.75 60 ALA B O 1
ATOM 1750 N N . ARG B 1 61 ? 2.238 11.953 7.703 1 98.81 61 ARG B N 1
ATOM 1751 C CA . ARG B 1 61 ? 3.398 12.18 6.844 1 98.81 61 ARG B CA 1
ATOM 1752 C C . ARG B 1 61 ? 3.803 13.648 6.84 1 98.81 61 ARG B C 1
ATOM 1754 O O . ARG B 1 61 ? 2.998 14.516 6.5 1 98.81 61 ARG B O 1
ATOM 1761 N N . LEU B 1 62 ? 4.977 13.969 7.312 1 98.81 62 LEU B N 1
ATOM 1762 C CA . LEU B 1 62 ? 5.508 15.328 7.324 1 98.81 62 LEU B CA 1
ATOM 1763 C C . LEU B 1 62 ? 6.426 15.562 6.129 1 98.81 62 LEU B C 1
ATOM 1765 O O . LEU B 1 62 ? 7.387 14.812 5.926 1 98.81 62 LEU B O 1
ATOM 1769 N N . LEU B 1 63 ? 6.152 16.578 5.352 1 98.75 63 LEU B N 1
ATOM 1770 C CA . LEU B 1 63 ? 6.887 16.828 4.121 1 98.75 63 LEU B CA 1
ATOM 1771 C C . LEU B 1 63 ? 7.629 18.172 4.203 1 98.75 63 LEU B C 1
ATOM 1773 O O . LEU B 1 63 ? 7.008 19.219 4.414 1 98.75 63 LEU B O 1
ATOM 1777 N N . 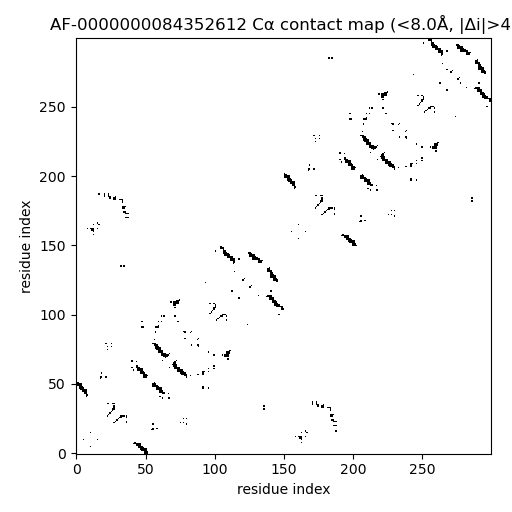PRO B 1 64 ? 8.938 18.141 4.012 1 98.31 64 PRO B N 1
ATOM 1778 C CA . PRO B 1 64 ? 9.695 19.406 3.98 1 98.31 64 PRO B CA 1
ATOM 1779 C C . PRO B 1 64 ? 9.227 20.344 2.877 1 98.31 64 PRO B C 1
ATOM 1781 O O . PRO B 1 64 ? 8.617 19.906 1.901 1 98.31 64 PRO B O 1
ATOM 1784 N N . LYS B 1 65 ? 9.562 21.609 3.113 1 97.5 65 LYS B N 1
ATOM 1785 C CA . LYS B 1 65 ? 9.281 22.625 2.096 1 97.5 65 LYS B CA 1
ATOM 1786 C C . LYS B 1 65 ? 9.867 22.219 0.745 1 97.5 65 LYS B C 1
ATOM 1788 O O . LYS B 1 65 ? 10.961 21.656 0.68 1 97.5 65 LYS B O 1
ATOM 1793 N N . GLY B 1 66 ? 9.102 22.469 -0.314 1 96.81 66 GLY B N 1
ATOM 1794 C CA . GLY B 1 66 ? 9.586 22.219 -1.66 1 96.81 66 GLY B CA 1
ATOM 1795 C C . GLY B 1 66 ? 9.344 20.781 -2.111 1 96.81 66 GLY B C 1
ATOM 1796 O O . GLY B 1 66 ? 9.695 20.422 -3.234 1 96.81 66 GLY B O 1
ATOM 1797 N N . THR B 1 67 ? 8.727 19.922 -1.293 1 96.88 67 THR B N 1
ATOM 1798 C CA . THR B 1 67 ? 8.445 18.547 -1.678 1 96.88 67 THR B CA 1
ATOM 1799 C C . THR B 1 67 ? 7.148 18.469 -2.475 1 96.88 67 THR B C 1
ATOM 1801 O O . THR B 1 67 ? 7.148 18.031 -3.627 1 96.88 67 THR B O 1
ATOM 1804 N N . VAL B 1 68 ? 6.086 18.922 -1.815 1 96.31 68 VAL B N 1
ATOM 1805 C CA . VAL B 1 68 ? 4.781 18.938 -2.477 1 96.31 68 VAL B CA 1
ATOM 1806 C C . VAL B 1 68 ? 4.355 20.375 -2.736 1 96.31 68 VAL B C 1
ATOM 1808 O O . VAL B 1 68 ? 3.824 20.703 -3.805 1 96.31 68 VAL B O 1
ATOM 1811 N N . TYR B 1 69 ? 4.594 21.203 -1.759 1 96.69 69 TYR B N 1
ATOM 1812 C CA . TYR B 1 69 ? 4.32 22.641 -1.842 1 96.69 69 TYR B CA 1
ATOM 1813 C C . TYR B 1 69 ? 5.578 23.453 -1.551 1 96.69 69 TYR B C 1
ATOM 1815 O O . TYR B 1 69 ? 6.602 22.891 -1.148 1 96.69 69 TYR B O 1
ATOM 1823 N N . GLU B 1 70 ? 5.426 24.766 -1.833 1 96.81 70 GLU B N 1
ATOM 1824 C CA . GLU B 1 70 ? 6.496 25.656 -1.385 1 96.81 70 GLU B CA 1
ATOM 1825 C C . GLU B 1 70 ? 6.672 25.594 0.13 1 96.81 70 GLU B C 1
ATOM 1827 O O . GLU B 1 70 ? 7.793 25.688 0.636 1 96.81 70 GLU B O 1
ATOM 1832 N N . GLN B 1 71 ? 5.625 25.375 0.833 1 97.75 71 GLN B N 1
ATOM 1833 C CA . GLN B 1 71 ? 5.621 25.25 2.287 1 97.75 71 GLN B CA 1
ATOM 1834 C C . GLN B 1 71 ? 5.836 23.797 2.721 1 97.75 71 GLN B C 1
ATOM 1836 O O . GLN B 1 71 ? 5.57 22.875 1.952 1 97.75 71 GLN B O 1
ATOM 1841 N N . ALA B 1 72 ? 6.332 23.625 3.949 1 98.44 72 ALA B N 1
ATOM 1842 C CA . ALA B 1 72 ? 6.207 22.312 4.57 1 98.44 72 ALA B CA 1
ATOM 1843 C C . ALA B 1 72 ? 4.742 21.891 4.668 1 98.44 72 ALA B C 1
ATOM 1845 O O . ALA B 1 72 ? 3.844 22.734 4.625 1 98.44 72 ALA B O 1
ATOM 1846 N N . SER B 1 73 ? 4.543 20.625 4.719 1 98.56 73 SER B N 1
ATOM 1847 C CA . SER B 1 73 ? 3.15 20.188 4.738 1 98.56 73 SER B CA 1
ATOM 1848 C C . SER B 1 73 ? 2.98 18.938 5.578 1 98.56 73 SER B C 1
ATOM 1850 O O . SER B 1 73 ? 3.957 18.25 5.887 1 98.56 73 SER B O 1
ATOM 1852 N N . ILE B 1 74 ? 1.841 18.75 6.059 1 98.25 74 ILE B N 1
ATOM 1853 C CA . ILE B 1 74 ? 1.399 17.547 6.762 1 98.25 74 ILE B CA 1
ATOM 1854 C C . ILE B 1 74 ? 0.306 16.844 5.957 1 98.25 74 ILE B C 1
ATOM 1856 O O . ILE B 1 74 ? -0.633 17.5 5.484 1 98.25 74 ILE B O 1
ATOM 1860 N N . GLY B 1 75 ? 0.482 15.594 5.727 1 96.94 75 GLY B N 1
ATOM 1861 C CA . GLY B 1 75 ? -0.515 14.812 5.012 1 96.94 75 GLY B CA 1
ATOM 1862 C C . GLY B 1 75 ? -0.687 13.414 5.562 1 96.94 75 GLY B C 1
ATOM 1863 O O . GLY B 1 75 ? 0.01 13.016 6.5 1 96.94 75 GLY B O 1
ATOM 1864 N N . ARG B 1 76 ? -1.707 12.734 5.023 1 97.19 76 ARG B N 1
ATOM 1865 C CA . ARG B 1 76 ? -2.004 11.352 5.375 1 97.19 76 ARG B CA 1
ATOM 1866 C C . ARG B 1 76 ? -2.227 11.203 6.875 1 97.19 76 ARG B C 1
ATOM 1868 O O . ARG B 1 76 ? -1.688 10.289 7.5 1 97.19 76 ARG B O 1
ATOM 1875 N N . VAL B 1 77 ? -2.852 12.18 7.402 1 97.12 77 VAL B N 1
ATOM 1876 C CA . VAL B 1 77 ? -3.178 12.148 8.828 1 97.12 77 VAL B CA 1
ATOM 1877 C C . VAL B 1 77 ? -4.281 11.125 9.078 1 97.12 77 VAL B C 1
ATOM 1879 O O . VAL B 1 77 ? -5.371 11.219 8.508 1 97.12 77 VAL B O 1
ATOM 1882 N N . LEU B 1 78 ? -3.961 10.133 9.953 1 97.19 78 LEU B N 1
ATOM 1883 C CA . LEU B 1 78 ? -4.984 9.125 10.211 1 97.19 78 LEU B CA 1
ATOM 1884 C C . LEU B 1 78 ? -4.879 8.609 11.648 1 97.19 78 LEU B C 1
ATOM 1886 O O . LEU B 1 78 ? -3.814 8.688 12.266 1 97.19 78 LEU B O 1
ATOM 1890 N N . VAL B 1 79 ? -5.992 8.234 12.18 1 97.19 79 VAL B N 1
ATOM 1891 C CA . VAL B 1 79 ? -6.102 7.441 13.391 1 97.19 79 VAL B CA 1
ATOM 1892 C C . VAL B 1 79 ? -6.891 6.164 13.109 1 97.19 79 VAL B C 1
ATOM 1894 O O . VAL B 1 79 ? -7.938 6.207 12.453 1 97.19 79 VAL B O 1
ATOM 1897 N N . HIS B 1 80 ? -6.285 5.062 13.484 1 95.69 80 HIS B N 1
ATOM 1898 C CA . HIS B 1 80 ? -6.973 3.789 13.305 1 95.69 80 HIS B CA 1
ATOM 1899 C C . HIS B 1 80 ? -8.383 3.838 13.891 1 95.69 80 HIS B C 1
ATOM 1901 O O . HIS B 1 80 ? -8.594 4.398 14.969 1 95.69 80 HIS B O 1
ATOM 1907 N N . LYS B 1 81 ? -9.297 3.195 13.234 1 93.94 81 LYS B N 1
ATOM 1908 C CA . LYS B 1 81 ? -10.727 3.268 13.547 1 93.94 81 LYS B CA 1
ATOM 1909 C C . LYS B 1 81 ? -10.984 2.924 15.008 1 93.94 81 LYS B C 1
ATOM 1911 O O . LYS B 1 81 ? -11.711 3.639 15.703 1 93.94 81 LYS B O 1
ATOM 1916 N N . GLN B 1 82 ? -10.336 1.942 15.523 1 93.81 82 GLN B N 1
ATOM 1917 C CA . GLN B 1 82 ? -10.57 1.435 16.875 1 93.81 82 GLN B CA 1
ATOM 1918 C C . GLN B 1 82 ? -10.016 2.393 17.922 1 93.81 82 GLN B C 1
ATOM 1920 O O . GLN B 1 82 ? -10.312 2.258 19.109 1 93.81 82 GLN B O 1
ATOM 1925 N N . TYR B 1 83 ? -9.234 3.363 17.531 1 95.69 83 TYR B N 1
ATOM 1926 C CA . TYR B 1 83 ? -8.555 4.23 18.484 1 95.69 83 TYR B CA 1
ATOM 1927 C C . TYR B 1 83 ? -9.016 5.676 18.328 1 95.69 83 TYR B C 1
ATOM 1929 O O . TYR B 1 83 ? -8.422 6.59 18.906 1 95.69 83 TYR B O 1
ATOM 1937 N N . ARG B 1 84 ? -10.039 5.836 17.562 1 95.25 84 ARG B N 1
ATOM 1938 C CA . ARG B 1 84 ? -10.555 7.184 17.344 1 95.25 84 ARG B CA 1
ATOM 1939 C C . ARG B 1 84 ? -11.367 7.664 18.531 1 95.25 84 ARG B C 1
ATOM 1941 O O . ARG B 1 84 ? -11.875 6.852 19.312 1 95.25 84 ARG B O 1
ATOM 1948 N N . GLY B 1 85 ? -11.352 9 18.75 1 93.62 85 GLY B N 1
ATOM 1949 C CA . GLY B 1 85 ? -12.102 9.578 19.844 1 93.62 85 GLY B CA 1
ATOM 1950 C C . GLY B 1 85 ? -11.344 9.57 21.156 1 93.62 85 GLY B C 1
ATOM 1951 O O . GLY B 1 85 ? -11.938 9.773 22.219 1 93.62 85 GLY B O 1
ATOM 1952 N N . GLN B 1 86 ? -10.055 9.328 21.125 1 94.25 86 GLN B N 1
ATOM 1953 C CA . GLN B 1 86 ? -9.258 9.219 22.328 1 94.25 86 GLN B CA 1
ATOM 1954 C C . GLN B 1 86 ? -8.227 10.344 22.422 1 94.25 86 GLN B C 1
ATOM 1956 O O . GLN B 1 86 ? -7.348 10.32 23.281 1 94.25 86 GLN B O 1
ATOM 1961 N N . GLY B 1 87 ? -8.32 11.234 21.5 1 94.94 87 GLY B N 1
ATOM 1962 C CA . GLY B 1 87 ? -7.43 12.383 21.547 1 94.94 87 GLY B CA 1
ATOM 1963 C C . GLY B 1 87 ? -6.137 12.172 20.781 1 94.94 87 GLY B C 1
ATOM 1964 O O . GLY B 1 87 ? -5.27 13.047 20.766 1 94.94 87 GLY B O 1
ATOM 1965 N N . LEU B 1 88 ? -5.941 11.078 20.125 1 96.69 88 LEU B N 1
ATOM 1966 C CA . LEU B 1 88 ? -4.699 10.727 19.453 1 96.69 88 LEU B CA 1
ATOM 1967 C C . LEU B 1 88 ? -4.438 11.672 18.281 1 96.69 88 LEU B C 1
ATOM 1969 O O . LEU B 1 88 ? -3.285 12.016 18 1 96.69 88 LEU B O 1
ATOM 1973 N N . ALA B 1 89 ? -5.516 12.039 17.641 1 96.69 89 ALA B N 1
ATOM 1974 C CA . ALA B 1 89 ? -5.359 12.945 16.5 1 96.69 89 ALA B CA 1
ATOM 1975 C C . ALA B 1 89 ? -4.777 14.281 16.938 1 96.69 89 ALA B C 1
ATOM 1977 O O . ALA B 1 89 ? -3.918 14.844 16.266 1 96.69 89 ALA B O 1
ATOM 1978 N N . ARG B 1 90 ? -5.258 14.773 17.984 1 96.94 90 ARG B N 1
ATOM 1979 C CA . ARG B 1 90 ? -4.762 16.047 18.516 1 96.94 90 ARG B CA 1
ATOM 1980 C C . ARG B 1 90 ? -3.285 15.945 18.891 1 96.94 90 ARG B C 1
ATOM 1982 O O . ARG B 1 90 ? -2.492 16.812 18.531 1 96.94 90 ARG B O 1
ATOM 1989 N N . GLU B 1 91 ? -2.973 14.867 19.594 1 97.75 91 GLU B N 1
ATOM 1990 C CA . GLU B 1 91 ? -1.576 14.656 19.969 1 97.75 91 GLU B CA 1
ATOM 1991 C C . GLU B 1 91 ? -0.693 14.523 18.734 1 97.75 91 GLU B C 1
ATOM 1993 O O . GLU B 1 91 ? 0.404 15.078 18.688 1 97.75 91 GLU B O 1
ATOM 1998 N N . LEU B 1 92 ? -1.143 13.805 17.781 1 98.25 92 LEU B N 1
ATOM 1999 C CA . LEU B 1 92 ? -0.443 13.602 16.516 1 98.25 92 LEU B CA 1
ATOM 2000 C C . LEU B 1 92 ? -0.137 14.93 15.836 1 98.25 92 LEU B C 1
ATOM 2002 O O . LEU B 1 92 ? 1.009 15.195 15.469 1 98.25 92 LEU B O 1
ATOM 2006 N N . LEU B 1 93 ? -1.138 15.812 15.711 1 97.94 93 LEU B N 1
ATOM 2007 C CA . LEU B 1 93 ? -0.967 17.078 15.008 1 97.94 93 LEU B CA 1
ATOM 2008 C C . LEU B 1 93 ? -0.059 18.016 15.797 1 97.94 93 LEU B C 1
ATOM 2010 O O . LEU B 1 93 ? 0.737 18.766 15.211 1 97.94 93 LEU B O 1
ATOM 2014 N N . GLN B 1 94 ? -0.217 17.984 17.094 1 97.94 94 GLN B N 1
ATOM 2015 C CA . GLN B 1 94 ? 0.667 18.781 17.922 1 97.94 94 GLN B CA 1
ATOM 2016 C C . GLN B 1 94 ? 2.127 18.406 17.703 1 97.94 94 GLN B C 1
ATOM 2018 O O . GLN B 1 94 ? 2.984 19.281 17.547 1 97.94 94 GLN B O 1
ATOM 2023 N N . LYS B 1 95 ? 2.395 17.141 17.719 1 98.31 95 LYS B N 1
ATOM 2024 C CA . LYS B 1 95 ? 3.756 16.656 17.516 1 98.31 95 LYS B CA 1
ATOM 2025 C C . LYS B 1 95 ? 4.246 16.984 16.109 1 98.31 95 LYS B C 1
ATOM 2027 O O . LYS B 1 95 ? 5.422 17.312 15.906 1 98.31 95 LYS B O 1
ATOM 2032 N N . ALA B 1 96 ? 3.379 16.844 15.141 1 98.62 96 ALA B N 1
ATOM 2033 C CA . ALA B 1 96 ? 3.73 17.188 13.766 1 98.62 96 ALA B CA 1
ATOM 2034 C C . ALA B 1 96 ? 4.094 18.656 13.625 1 98.62 96 ALA B C 1
ATOM 2036 O O . ALA B 1 96 ? 5.129 19 13.047 1 98.62 96 ALA B O 1
ATOM 2037 N N . ILE B 1 97 ? 3.236 19.547 14.172 1 98.12 97 ILE B N 1
ATOM 2038 C CA . ILE B 1 97 ? 3.473 20.984 14.117 1 98.12 97 ILE B CA 1
ATOM 2039 C C . ILE B 1 97 ? 4.781 21.312 14.828 1 98.12 97 ILE B C 1
ATOM 2041 O O . ILE B 1 97 ? 5.59 22.094 14.32 1 98.12 97 ILE B O 1
ATOM 2045 N N . PHE B 1 98 ? 4.984 20.672 15.953 1 97.56 98 PHE B N 1
ATOM 2046 C CA . PHE B 1 98 ? 6.215 20.891 16.703 1 97.56 98 PHE B CA 1
ATOM 2047 C C . PHE B 1 98 ? 7.434 20.516 15.875 1 97.56 98 PHE B C 1
ATOM 2049 O O . PHE B 1 98 ? 8.406 21.266 15.812 1 97.56 98 PHE B O 1
ATOM 2056 N N . GLN B 1 99 ? 7.406 19.359 15.242 1 98.12 99 GLN B N 1
ATOM 2057 C CA . GLN B 1 99 ? 8.516 18.906 14.406 1 98.12 99 GLN B CA 1
ATOM 2058 C C . GLN B 1 99 ? 8.82 19.922 13.312 1 98.12 99 GLN B C 1
ATOM 2060 O O . GLN B 1 99 ? 9.984 20.25 13.078 1 98.12 99 GLN B O 1
ATOM 2065 N N . ILE B 1 100 ? 7.871 20.469 12.68 1 98.25 100 ILE B N 1
ATOM 2066 C CA . ILE B 1 100 ? 8.047 21.328 11.523 1 98.25 100 ILE B CA 1
ATOM 2067 C C . ILE B 1 100 ? 8.477 22.719 11.984 1 98.25 100 ILE B C 1
ATOM 2069 O O . ILE B 1 100 ? 9.391 23.312 11.414 1 98.25 100 ILE B O 1
ATOM 2073 N N . THR B 1 101 ? 7.883 23.234 13.055 1 97.25 101 THR B N 1
ATOM 2074 C CA . THR B 1 101 ? 8.133 24.625 13.445 1 97.25 101 THR B CA 1
ATOM 2075 C C . THR B 1 101 ? 9.367 24.719 14.336 1 97.25 101 THR B C 1
ATOM 2077 O O . THR B 1 101 ? 10.156 25.656 14.227 1 97.25 101 THR B O 1
ATOM 2080 N N . GLU B 1 102 ? 9.57 23.719 15.227 1 96.25 102 GLU B N 1
ATOM 2081 C CA . GLU B 1 102 ? 10.648 23.812 16.203 1 96.25 102 GLU B CA 1
ATOM 2082 C C . GLU B 1 102 ? 11.898 23.078 15.734 1 96.25 102 GLU B C 1
ATOM 2084 O O . GLU B 1 102 ? 13.016 23.547 15.961 1 96.25 102 GLU B O 1
ATOM 2089 N N . GLN B 1 103 ? 11.703 22.031 15.117 1 95.94 103 GLN B N 1
ATOM 2090 C CA . GLN B 1 103 ? 12.867 21.25 14.711 1 95.94 103 GLN B CA 1
ATOM 2091 C C . GLN B 1 103 ? 13.344 21.672 13.328 1 95.94 103 GLN B C 1
ATOM 2093 O O . GLN B 1 103 ? 14.547 21.844 13.102 1 95.94 103 GLN B O 1
ATOM 2098 N N . TRP B 1 104 ? 12.383 21.859 12.422 1 97.19 104 TRP B N 1
ATOM 2099 C CA . TRP B 1 104 ? 12.758 22.25 11.07 1 97.19 104 TRP B CA 1
ATOM 2100 C C . TRP B 1 104 ? 12.836 23.766 10.945 1 97.19 104 TRP B C 1
ATOM 2102 O O . TRP B 1 104 ? 13.336 24.297 9.945 1 97.19 104 TRP B O 1
ATOM 2112 N N . GLN B 1 105 ? 12.273 24.484 11.922 1 96.44 105 GLN B N 1
ATOM 2113 C CA . GLN B 1 105 ? 12.297 25.938 11.992 1 96.44 105 GLN B CA 1
ATOM 2114 C C . GLN B 1 105 ? 11.523 26.562 10.828 1 96.44 105 GLN B C 1
ATOM 2116 O O . GLN B 1 105 ? 11.938 27.578 10.273 1 96.44 105 GLN B O 1
ATOM 2121 N N . GLU B 1 106 ? 10.516 25.875 10.414 1 97 106 GLU B N 1
ATOM 2122 C CA . GLU B 1 106 ? 9.609 26.422 9.414 1 97 106 GLU B CA 1
ATOM 2123 C C . GLU B 1 106 ? 8.539 27.297 10.055 1 97 106 GLU B C 1
ATOM 2125 O O . GLU B 1 106 ? 8.094 27.016 11.172 1 97 106 GLU B O 1
ATOM 2130 N N . THR B 1 107 ? 8.055 28.25 9.281 1 96.94 107 THR B N 1
ATOM 2131 C CA . THR B 1 107 ? 7.094 29.188 9.859 1 96.94 107 THR B CA 1
ATOM 2132 C C . THR B 1 107 ? 5.707 28.969 9.266 1 96.94 107 THR B C 1
ATOM 2134 O O . THR B 1 107 ? 4.723 29.531 9.75 1 96.94 107 THR B O 1
ATOM 2137 N N . THR B 1 108 ? 5.688 28.172 8.203 1 97.81 108 THR B N 1
ATOM 2138 C CA . THR B 1 108 ? 4.402 27.906 7.562 1 97.81 108 THR B CA 1
ATOM 2139 C C . THR B 1 108 ? 4.234 26.422 7.273 1 97.81 108 THR B C 1
ATOM 2141 O O . THR B 1 108 ? 5.211 25.719 6.98 1 97.81 108 THR B O 1
ATOM 2144 N N . ILE B 1 109 ? 3.076 25.953 7.445 1 98.44 109 ILE B N 1
ATOM 2145 C CA . ILE B 1 109 ? 2.686 24.594 7.129 1 98.44 109 ILE B CA 1
ATOM 2146 C C . ILE B 1 109 ? 1.41 24.594 6.289 1 98.44 109 ILE B C 1
ATOM 2148 O O . ILE B 1 109 ? 0.413 25.219 6.668 1 98.44 109 ILE B O 1
ATOM 2152 N N . LYS B 1 110 ? 1.424 23.938 5.164 1 98.12 110 LYS B N 1
ATOM 2153 C CA . LYS B 1 110 ? 0.245 23.828 4.312 1 98.12 110 LYS B CA 1
ATOM 2154 C C . LYS B 1 110 ? -0.389 22.438 4.434 1 98.12 110 LYS B C 1
ATOM 2156 O O . LYS B 1 110 ? 0.317 21.438 4.504 1 98.12 110 LYS B O 1
ATOM 2161 N N . ILE B 1 111 ? -1.686 22.406 4.477 1 97.12 111 ILE B N 1
ATOM 2162 C CA . ILE B 1 111 ? -2.4 21.125 4.453 1 97.12 111 ILE B CA 1
ATOM 2163 C C . ILE B 1 111 ? -3.529 21.188 3.428 1 97.12 111 ILE B C 1
ATOM 2165 O O . ILE B 1 111 ? -4.109 22.25 3.195 1 97.12 111 ILE B O 1
ATOM 2169 N N . GLN B 1 112 ? -3.684 20.109 2.738 1 94.75 112 GLN B N 1
ATOM 2170 C CA . GLN B 1 112 ? -4.891 19.844 1.96 1 94.75 112 GLN B CA 1
ATOM 2171 C C . GLN B 1 112 ? -5.828 18.906 2.705 1 94.75 112 GLN B C 1
ATOM 2173 O O . GLN B 1 112 ? -5.672 17.688 2.643 1 94.75 112 GLN B O 1
ATOM 2178 N N . GLY B 1 113 ? -6.715 19.469 3.465 1 90.75 113 GLY B N 1
ATOM 2179 C CA . GLY B 1 113 ? -7.57 18.672 4.34 1 90.75 113 GLY B CA 1
ATOM 2180 C C . GLY B 1 113 ? -8.953 18.438 3.762 1 90.75 113 GLY B C 1
ATOM 2181 O O . GLY B 1 113 ? -9.477 19.266 3.021 1 90.75 113 GLY B O 1
ATOM 2182 N N . GLN B 1 114 ? -9.484 17.281 4.137 1 87.25 114 GLN B N 1
ATOM 2183 C CA . GLN B 1 114 ? -10.898 17.062 3.824 1 87.25 114 GLN B CA 1
ATOM 2184 C C . GLN B 1 114 ? -11.781 18.094 4.527 1 87.25 114 GLN B C 1
ATOM 2186 O O . GLN B 1 114 ? -11.5 18.484 5.66 1 87.25 114 GLN B O 1
ATOM 2191 N N . GLU B 1 115 ? -12.828 18.469 3.893 1 88.88 115 GLU B N 1
ATOM 2192 C CA . GLU B 1 115 ? -13.703 19.531 4.371 1 88.88 115 GLU B CA 1
ATOM 2193 C C . GLU B 1 115 ? -14.203 19.234 5.785 1 88.88 115 GLU B C 1
ATOM 2195 O O . GLU B 1 11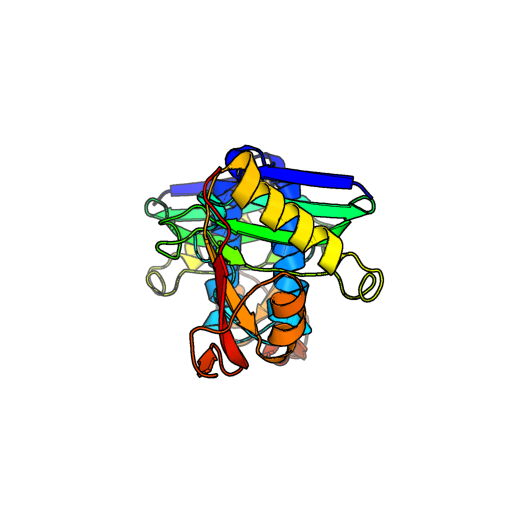5 ? -14.289 20.141 6.617 1 88.88 115 GLU B O 1
ATOM 2200 N N . TYR B 1 116 ? -14.516 18.016 6.047 1 87.56 116 TYR B N 1
ATOM 2201 C CA . TYR B 1 116 ? -15.117 17.719 7.344 1 87.56 116 TYR B CA 1
ATOM 2202 C C . TYR B 1 116 ? -14.086 17.859 8.461 1 87.56 116 TYR B C 1
ATOM 2204 O O . TYR B 1 116 ? -14.453 18.031 9.625 1 87.56 116 TYR B O 1
ATOM 2212 N N . LEU B 1 117 ? -12.789 17.953 8.125 1 89.38 117 LEU B N 1
ATOM 2213 C CA . LEU B 1 117 ? -11.734 18.078 9.125 1 89.38 117 LEU B CA 1
ATOM 2214 C C . LEU B 1 117 ? -11.289 19.531 9.289 1 89.38 117 LEU B C 1
ATOM 2216 O O . LEU B 1 117 ? -10.422 19.828 10.109 1 89.38 117 LEU B O 1
ATOM 2220 N N . ARG B 1 118 ? -11.914 20.391 8.609 1 91.31 118 ARG B N 1
ATOM 2221 C CA . ARG B 1 118 ? -11.469 21.781 8.562 1 91.31 118 ARG B CA 1
ATOM 2222 C C . ARG B 1 118 ? -11.484 22.406 9.961 1 91.31 118 ARG B C 1
ATOM 2224 O O . ARG B 1 118 ? -10.594 23.172 10.305 1 91.31 118 ARG B O 1
ATOM 2231 N N . HIS B 1 119 ? -12.492 22.094 10.781 1 93.19 119 HIS B N 1
ATOM 2232 C CA . HIS B 1 119 ? -12.578 22.656 12.125 1 93.19 119 HIS B CA 1
ATOM 2233 C C . HIS B 1 119 ? -11.508 22.078 13.039 1 93.19 119 HIS B C 1
ATOM 2235 O O . HIS B 1 119 ? -11.016 22.766 13.938 1 93.19 119 HIS B O 1
ATOM 2241 N N . PHE B 1 120 ? -11.219 20.844 12.82 1 95.12 120 PHE B N 1
ATOM 2242 C CA . PHE B 1 120 ? -10.141 20.203 13.555 1 95.12 120 PHE B CA 1
ATOM 2243 C C . PHE B 1 120 ? -8.82 20.922 13.328 1 95.12 120 PHE B C 1
ATOM 2245 O O . PHE B 1 120 ? -8.148 21.328 14.281 1 95.12 120 PHE B O 1
ATOM 2252 N N . TYR B 1 121 ? -8.477 21.219 12.141 1 96.88 121 TYR B N 1
ATOM 2253 C CA . TYR B 1 121 ? -7.227 21.891 11.805 1 96.88 121 TYR B CA 1
ATOM 2254 C C . TYR B 1 121 ? -7.254 23.359 12.242 1 96.88 121 TYR B C 1
ATOM 2256 O O . TYR B 1 121 ? -6.234 23.891 12.672 1 96.88 121 TYR B O 1
ATOM 2264 N N . ALA B 1 122 ? -8.445 23.953 12.117 1 96.69 122 ALA B N 1
ATOM 2265 C CA . ALA B 1 122 ? -8.602 25.344 12.547 1 96.69 122 ALA B CA 1
ATOM 2266 C C . ALA B 1 122 ? -8.289 25.484 14.039 1 96.69 122 ALA B C 1
ATOM 2268 O O . ALA B 1 122 ? -7.75 26.516 14.461 1 96.69 122 ALA B O 1
ATOM 2269 N N . SER B 1 123 ? -8.594 24.516 14.797 1 96.94 123 SER B N 1
ATOM 2270 C CA . SER B 1 123 ? -8.367 24.547 16.234 1 96.94 123 SER B CA 1
ATOM 2271 C C . SER B 1 123 ? -6.875 24.594 16.562 1 96.94 123 SER B C 1
ATOM 2273 O O . SER B 1 123 ? -6.484 24.938 17.672 1 96.94 123 SER B O 1
ATOM 2275 N N . PHE B 1 124 ? -6.012 24.359 15.656 1 96.56 124 PHE B N 1
ATOM 2276 C CA . PHE B 1 124 ? -4.566 24.422 15.844 1 96.56 124 PHE B CA 1
ATOM 2277 C C . PHE B 1 124 ? -3.99 25.688 15.25 1 96.56 124 PHE B C 1
ATOM 2279 O O . PHE B 1 124 ? -2.779 25.922 15.297 1 96.56 124 PHE B O 1
ATOM 2286 N N . GLY B 1 125 ? -4.867 26.453 14.594 1 96.81 125 GLY B N 1
ATOM 2287 C CA . GLY B 1 125 ? -4.406 27.719 14.055 1 96.81 125 GLY B CA 1
ATOM 2288 C C . GLY B 1 125 ? -4.316 27.734 12.539 1 96.81 125 GLY B C 1
ATOM 2289 O O . GLY B 1 125 ? -3.883 28.719 11.945 1 96.81 125 GLY B O 1
ATOM 2290 N N . PHE B 1 126 ? -4.781 26.625 11.898 1 97.94 126 PHE B N 1
ATOM 2291 C CA . PHE B 1 126 ? -4.824 26.625 10.438 1 97.94 126 PHE B CA 1
ATOM 2292 C C . PHE B 1 126 ? -5.969 27.484 9.93 1 97.94 126 PHE B C 1
ATOM 2294 O O . PHE B 1 126 ? -7.062 27.484 10.5 1 97.94 126 PHE B O 1
ATOM 2301 N N . LYS B 1 127 ? -5.707 28.203 8.852 1 97.44 127 LYS B N 1
ATOM 2302 C CA . LYS B 1 127 ? -6.711 29.062 8.219 1 97.44 127 LYS B CA 1
ATOM 2303 C C . LYS B 1 127 ? -6.957 28.625 6.773 1 97.44 127 LYS B C 1
ATOM 2305 O O . LYS B 1 127 ? -6.02 28.297 6.051 1 97.44 127 LYS B O 1
ATOM 2310 N N . GLU B 1 128 ? -8.195 28.688 6.363 1 96.75 128 GLU B N 1
ATOM 2311 C CA . GLU B 1 128 ? -8.547 28.312 4.992 1 96.75 128 GLU B CA 1
ATOM 2312 C C . GLU B 1 128 ? -7.969 29.312 3.99 1 96.75 128 GLU B C 1
ATOM 2314 O O . GLU B 1 128 ? -8.039 30.531 4.207 1 96.75 128 GLU B O 1
ATOM 2319 N N . ILE B 1 129 ? -7.414 28.781 2.941 1 96.75 129 ILE B N 1
ATOM 2320 C CA . ILE B 1 129 ? -6.836 29.672 1.942 1 96.75 129 ILE B CA 1
ATOM 2321 C C . ILE B 1 129 ? -7.41 29.344 0.565 1 96.75 129 ILE B C 1
ATOM 2323 O O . ILE B 1 129 ? -6.895 29.7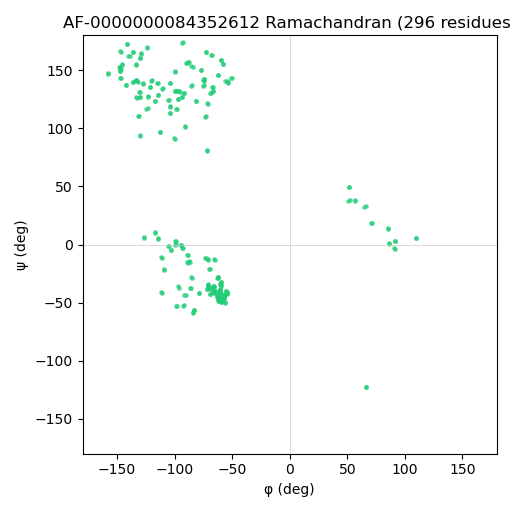97 -0.455 1 96.75 129 ILE B O 1
ATOM 2327 N N . SER B 1 130 ? -8.328 28.484 0.49 1 95.38 130 SER B N 1
ATOM 2328 C CA . SER B 1 130 ? -9.039 28.156 -0.744 1 95.38 130 SER B CA 1
ATOM 2329 C C . SER B 1 130 ? -10.523 27.969 -0.491 1 95.38 130 SER B C 1
ATOM 2331 O O . SER B 1 130 ? -10.953 27.797 0.655 1 95.38 130 SER B O 1
ATOM 2333 N N . ASP B 1 131 ? -11.297 28.031 -1.591 1 94.5 131 ASP B N 1
ATOM 2334 C CA . ASP B 1 131 ? -12.664 27.516 -1.52 1 94.5 131 ASP B CA 1
ATOM 2335 C C . ASP B 1 131 ? -12.688 26 -1.46 1 94.5 131 ASP B C 1
ATOM 2337 O O . ASP B 1 131 ? -11.664 25.344 -1.663 1 94.5 131 ASP B O 1
ATOM 2341 N N . VAL B 1 132 ? -13.859 25.484 -1.1 1 94.5 132 VAL B N 1
ATOM 2342 C CA . VAL B 1 132 ? -14.039 24.047 -1.123 1 94.5 132 VAL B CA 1
ATOM 2343 C C . VAL B 1 132 ? -14.039 23.547 -2.566 1 94.5 132 VAL B C 1
ATOM 2345 O O . VAL B 1 132 ? -14.648 24.172 -3.443 1 94.5 132 VAL B O 1
ATOM 2348 N N . TYR B 1 133 ? -13.25 22.547 -2.814 1 94.5 133 TYR B N 1
ATOM 2349 C CA . TYR B 1 133 ? -13.172 21.938 -4.137 1 94.5 133 TYR B CA 1
ATOM 2350 C C . TYR B 1 133 ? -13.164 20.422 -4.039 1 94.5 133 TYR B C 1
ATOM 2352 O O . TYR B 1 133 ? -12.953 19.859 -2.959 1 94.5 133 TYR B O 1
ATOM 2360 N N . LEU B 1 134 ? -13.391 19.688 -5.188 1 89.25 134 LEU B N 1
ATOM 2361 C CA . LEU B 1 134 ? -13.406 18.234 -5.195 1 89.25 134 LEU B CA 1
ATOM 2362 C C . LEU B 1 134 ? -12.031 17.672 -5.559 1 89.25 134 LEU B C 1
ATOM 2364 O O . LEU B 1 134 ? -11.398 18.156 -6.504 1 89.25 134 LEU B O 1
ATOM 2368 N N . ASP B 1 135 ? -11.531 16.828 -4.77 1 86.38 135 ASP B N 1
ATOM 2369 C CA . ASP B 1 135 ? -10.359 16 -5.031 1 86.38 135 ASP B CA 1
ATOM 2370 C C . ASP B 1 135 ? -10.68 14.516 -4.879 1 86.38 135 ASP B C 1
ATOM 2372 O O . ASP B 1 135 ? -11 14.055 -3.783 1 86.38 135 ASP B O 1
ATOM 2376 N N . ASP B 1 136 ? -10.555 13.703 -5.957 1 84.81 136 ASP B N 1
ATOM 2377 C CA . ASP B 1 136 ? -11.008 12.312 -5.984 1 84.81 136 ASP B CA 1
ATOM 2378 C C . ASP B 1 136 ? -12.453 12.188 -5.508 1 84.81 136 ASP B C 1
ATOM 2380 O O . ASP B 1 136 ? -12.766 11.32 -4.695 1 84.81 136 ASP B O 1
ATOM 2384 N N . ASP B 1 137 ? -13.297 13.148 -5.863 1 85.19 137 ASP B N 1
ATOM 2385 C CA . ASP B 1 137 ? -14.742 13.18 -5.645 1 85.19 137 ASP B CA 1
ATOM 2386 C C . ASP B 1 137 ? -15.07 13.398 -4.172 1 85.19 137 ASP B C 1
ATOM 2388 O O . ASP B 1 137 ? -16.141 13.008 -3.703 1 85.19 137 ASP B O 1
ATOM 2392 N N . ILE B 1 138 ? -14.117 13.875 -3.455 1 86.06 138 ILE B N 1
ATOM 2393 C CA . ILE B 1 138 ? -14.289 14.203 -2.043 1 86.06 138 ILE B CA 1
ATOM 2394 C C . ILE B 1 138 ? -13.969 15.68 -1.815 1 86.06 138 ILE B C 1
ATOM 2396 O O . ILE B 1 138 ? -13 16.203 -2.361 1 86.06 138 ILE B O 1
ATOM 2400 N N . PRO B 1 139 ? -14.75 16.375 -1.08 1 91.69 139 PRO B N 1
ATOM 2401 C CA . PRO B 1 139 ? -14.508 17.797 -0.84 1 91.69 139 PRO B CA 1
ATOM 2402 C C . PRO B 1 139 ? -13.242 18.047 -0.023 1 91.69 139 PRO B C 1
ATOM 2404 O O . PRO B 1 139 ? -13.008 17.375 0.983 1 91.69 139 PRO B O 1
ATOM 2407 N N . HIS B 1 140 ? -12.414 18.984 -0.51 1 94.75 140 HIS B N 1
ATOM 2408 C CA . HIS B 1 140 ? -11.18 19.375 0.162 1 94.75 140 HIS B CA 1
ATOM 2409 C C . HIS B 1 140 ? -11.078 20.891 0.294 1 94.75 140 HIS B C 1
ATOM 2411 O O . HIS B 1 140 ? -11.828 21.625 -0.342 1 94.75 140 HIS B O 1
ATOM 2417 N N . VAL B 1 141 ? -10.281 21.359 1.156 1 95.69 141 VAL B N 1
ATOM 2418 C CA . VAL B 1 141 ? -9.945 22.766 1.361 1 95.69 141 VAL B CA 1
ATOM 2419 C C . VAL B 1 141 ? -8.469 22.906 1.713 1 95.69 141 VAL B C 1
ATOM 2421 O O . VAL B 1 141 ? -7.93 22.109 2.479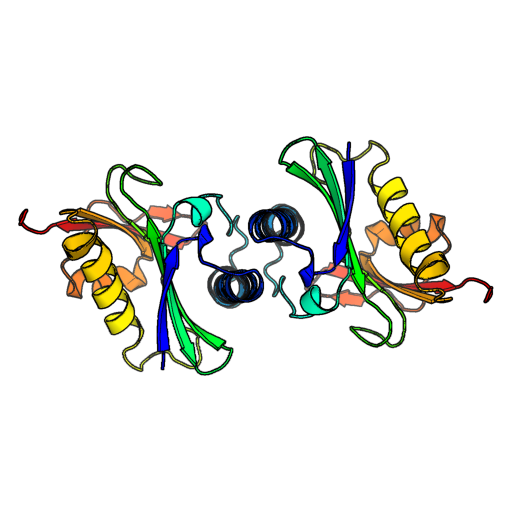 1 95.69 141 VAL B O 1
ATOM 2424 N N . ASP B 1 142 ? -7.84 23.844 1.149 1 96.94 142 ASP B N 1
ATOM 2425 C CA . ASP B 1 142 ? -6.457 24.125 1.512 1 96.94 142 ASP B CA 1
ATOM 2426 C C . ASP B 1 142 ? -6.387 25.047 2.734 1 96.94 142 ASP B C 1
ATOM 2428 O O . ASP B 1 142 ? -7.164 26 2.85 1 96.94 142 ASP B O 1
ATOM 2432 N N . MET B 1 143 ? -5.523 24.75 3.629 1 97.75 143 MET B N 1
ATOM 2433 C CA . MET B 1 143 ? -5.348 25.547 4.836 1 97.75 143 MET B CA 1
ATOM 2434 C C . MET B 1 143 ? -3.869 25.812 5.102 1 97.75 143 MET B C 1
ATOM 2436 O O . MET B 1 143 ? -3.006 25.062 4.648 1 97.75 143 MET B O 1
ATOM 2440 N N . LEU B 1 144 ? -3.654 26.875 5.801 1 98.06 144 LEU B N 1
ATOM 2441 C CA . LEU B 1 144 ? -2.291 27.328 6.059 1 98.06 144 LEU B CA 1
ATOM 2442 C C . LEU B 1 144 ? -2.105 27.672 7.531 1 98.06 144 LEU B C 1
ATOM 2444 O O . LEU B 1 144 ? -2.941 28.375 8.117 1 98.06 144 LEU B O 1
ATOM 2448 N N . PHE B 1 145 ? -1.118 27.094 8.148 1 97.88 145 PHE B N 1
ATOM 2449 C CA . PHE B 1 145 ? -0.64 27.469 9.477 1 97.88 145 PHE B CA 1
ATOM 2450 C C . PHE B 1 145 ? 0.542 28.422 9.375 1 97.88 145 PHE B C 1
ATOM 2452 O O . PHE B 1 145 ? 1.459 28.203 8.578 1 97.88 145 PHE B O 1
ATOM 2459 N N . THR B 1 146 ? 0.536 29.516 10.117 1 96.94 146 THR B N 1
ATOM 2460 C CA . THR B 1 146 ? 1.625 30.484 10.141 1 96.94 146 THR B CA 1
ATOM 2461 C C . THR B 1 146 ? 2.023 30.812 11.578 1 96.94 146 THR B C 1
ATOM 2463 O O . THR B 1 146 ? 1.163 30.984 12.438 1 96.94 146 THR B O 1
ATOM 2466 N N . THR B 1 147 ? 3.27 30.766 11.82 1 93.25 147 THR B N 1
ATOM 2467 C CA . THR B 1 147 ? 3.805 31.203 13.102 1 93.25 147 THR B CA 1
ATOM 2468 C C . THR B 1 147 ? 4.957 32.188 12.898 1 93.25 147 THR B C 1
ATOM 2470 O O . THR B 1 147 ? 5.43 32.375 11.773 1 93.25 147 THR B O 1
ATOM 2473 N N . LEU B 1 148 ? 5.348 32.938 13.93 1 86.56 148 LEU B N 1
ATOM 2474 C CA . LEU B 1 148 ? 6.438 33.906 13.852 1 86.56 148 LEU B CA 1
ATOM 2475 C C . LEU B 1 148 ? 7.789 33.188 13.82 1 86.56 148 LEU B C 1
ATOM 2477 O O . LEU B 1 148 ? 7.953 32.125 14.422 1 86.56 148 LEU B O 1
ATOM 2481 N N . PRO B 1 149 ? 8.695 33.75 12.883 1 81.12 149 PRO B N 1
ATOM 2482 C CA . PRO B 1 149 ? 10.039 33.156 12.859 1 81.12 149 PRO B CA 1
ATOM 2483 C C . PRO B 1 149 ? 10.719 33.188 14.234 1 81.12 149 PRO B C 1
ATOM 2485 O O . PRO B 1 149 ? 10.531 34.156 14.992 1 81.12 149 PRO B O 1
ATOM 2488 N N . LYS B 1 150 ? 11.438 32.188 14.648 1 70.44 150 LYS B N 1
ATOM 2489 C CA . LYS B 1 150 ? 12.148 32.156 15.922 1 70.44 150 LYS B CA 1
ATOM 2490 C C . LYS B 1 150 ? 13.523 32.812 15.797 1 70.44 150 LYS B C 1
ATOM 2492 O O . LYS B 1 150 ? 14.164 32.719 14.75 1 70.44 150 LYS B O 1
#